Protein AF-A0A968DP42-F1 (afdb_monomer)

Secondary structure (DSSP, 8-state):
--GGGGGGGSTT--S-HHHHHHHHHHHHHHHHHHHHHHHHHHHHHHTTHHHHHHTS---HHHHHHHHHHHHHHHHHHHHHHHHHHHHHTT---TTHHHHHHHHHHHHHHHHHHHHHHHHHHHHHH--HHHHHHHHHTHHHHHHSSSSSS-GGG--THHHHHHHT-HHHHHHHHHHHHHHT---HHHHHHHHHHHHHHHHHHHHHHHHHHHHHHT--

Solvent-accessible surface area (backbone atoms only — not comparable to full-atom values): 11364 Å² total; per-residue (Å²): 140,72,70,72,63,59,46,74,78,50,95,80,60,89,50,56,58,60,44,62,49,47,43,52,55,39,52,51,48,21,54,52,45,14,52,51,50,23,54,50,52,42,50,37,52,76,69,43,51,54,62,56,53,70,74,42,100,62,60,70,65,56,70,58,50,49,61,50,52,53,45,31,50,52,38,35,52,52,39,49,52,56,50,50,54,41,45,76,67,66,58,74,48,68,42,43,73,69,37,55,53,52,47,34,50,52,40,23,42,45,19,48,18,49,25,30,44,27,39,24,40,20,70,61,63,73,35,68,68,51,27,54,56,52,54,56,61,49,53,61,55,56,68,46,24,54,72,92,48,63,68,90,79,48,67,70,71,59,32,57,56,21,71,75,35,56,65,31,36,43,42,50,26,41,35,32,30,33,54,78,22,91,54,62,70,46,41,48,50,19,51,50,38,28,49,52,44,28,52,53,19,48,51,49,28,52,49,35,52,54,57,58,65,71,75,112

Sequence (216 aa):
STLGRASGFLPNIGGSYLGFILPLSIVSSSLSGAGIAAQNLVRDIERGYFDKMLLTPVRRTTLLFGPILAGALILGIQASLVLGVALLMGLEPVTGLPGMLVLIGLAVLLGTGFAGFTVSAALGSGNAAATQGASFVFFPMTFLAPTFVPLELLDGWLKTAATFNPITYVMQAMRSLLNTGWEWSVIIQAVVACLILAAAMYSLALFALRVRTRRN

Mean predicted aligned error: 10.76 Å

Structure (mmCIF, N/CA/C/O backbone):
data_AF-A0A968DP42-F1
#
_entry.id   AF-A0A968DP42-F1
#
loop_
_atom_site.group_PDB
_atom_site.id
_atom_site.type_symbol
_atom_site.label_atom_id
_atom_site.label_alt_id
_atom_site.label_comp_id
_atom_site.label_asym_id
_atom_site.label_entity_id
_atom_site.label_seq_id
_atom_site.pdbx_PDB_ins_code
_atom_site.Cartn_x
_atom_site.Cartn_y
_atom_site.Cartn_z
_atom_site.occupancy
_atom_site.B_iso_or_equiv
_atom_site.auth_seq_id
_atom_site.auth_comp_id
_atom_site.auth_asym_id
_atom_site.auth_atom_id
_atom_site.pdbx_PDB_model_num
ATOM 1 N N . SER A 1 1 ? 30.246 10.113 -2.939 1.00 45.25 1 SER A N 1
ATOM 2 C CA . SER A 1 1 ? 30.063 9.638 -4.331 1.00 45.25 1 SER A CA 1
ATOM 3 C C . SER A 1 1 ? 30.530 8.188 -4.554 1.00 45.25 1 SER A C 1
ATOM 5 O O . SER A 1 1 ? 30.835 7.813 -5.677 1.00 45.25 1 SER A O 1
ATOM 7 N N . THR A 1 2 ? 30.535 7.317 -3.535 1.00 43.16 2 THR A N 1
ATOM 8 C CA . THR A 1 2 ? 31.180 5.986 -3.616 1.00 43.16 2 THR A CA 1
ATOM 9 C C . THR A 1 2 ? 30.232 4.784 -3.553 1.00 43.16 2 THR A C 1
ATOM 11 O O . THR A 1 2 ? 30.675 3.670 -3.807 1.00 43.16 2 THR A O 1
ATOM 14 N N . LEU A 1 3 ? 28.929 4.971 -3.307 1.00 47.31 3 LEU A N 1
ATOM 15 C CA . L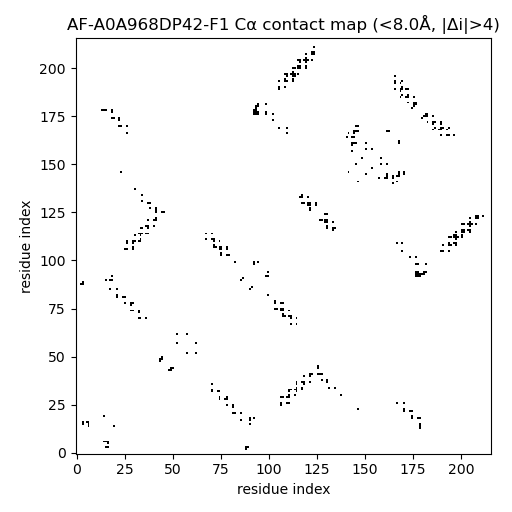EU A 1 3 ? 27.971 3.853 -3.251 1.00 47.31 3 LEU A CA 1
ATOM 16 C C . LEU A 1 3 ? 27.383 3.467 -4.622 1.00 47.31 3 LEU A C 1
ATOM 18 O O . LEU A 1 3 ? 26.962 2.329 -4.802 1.00 47.31 3 LEU A O 1
ATOM 22 N N . GLY A 1 4 ? 27.454 4.349 -5.628 1.00 48.28 4 GLY A N 1
ATOM 23 C CA . GLY A 1 4 ? 27.019 4.054 -7.004 1.00 48.28 4 GLY A CA 1
ATOM 24 C C . GLY A 1 4 ? 27.853 2.984 -7.726 1.00 48.28 4 GLY A C 1
ATOM 25 O O . GLY A 1 4 ? 27.401 2.431 -8.724 1.00 48.28 4 GLY A O 1
ATOM 26 N N . ARG A 1 5 ? 29.045 2.641 -7.207 1.00 48.00 5 ARG A N 1
ATOM 27 C CA . ARG A 1 5 ? 29.930 1.591 -7.757 1.00 48.00 5 ARG A CA 1
ATOM 28 C C . ARG A 1 5 ? 29.672 0.194 -7.179 1.00 48.00 5 ARG A C 1
ATOM 30 O O . ARG A 1 5 ? 30.241 -0.769 -7.681 1.00 48.00 5 ARG A O 1
ATOM 37 N N . ALA A 1 6 ? 28.790 0.058 -6.182 1.00 46.12 6 ALA A N 1
ATOM 38 C CA . ALA A 1 6 ? 28.337 -1.255 -5.707 1.00 46.12 6 ALA A CA 1
ATOM 39 C C . ALA A 1 6 ? 27.441 -1.980 -6.736 1.00 46.12 6 ALA A C 1
ATOM 41 O O . ALA A 1 6 ? 27.233 -3.185 -6.635 1.00 46.12 6 ALA A O 1
ATOM 42 N N . SER A 1 7 ? 26.980 -1.264 -7.769 1.00 49.41 7 SER A N 1
ATOM 43 C CA . SER A 1 7 ? 26.331 -1.815 -8.968 1.00 49.41 7 SER A CA 1
ATOM 44 C C . SER A 1 7 ? 27.189 -2.851 -9.711 1.00 49.41 7 SER A C 1
ATOM 46 O O . SER A 1 7 ? 26.644 -3.700 -10.404 1.00 49.41 7 SER A O 1
ATOM 48 N N . GLY A 1 8 ? 28.516 -2.840 -9.526 1.00 42.50 8 GLY A N 1
ATOM 49 C CA . GLY A 1 8 ? 29.426 -3.832 -10.106 1.00 42.50 8 GLY A CA 1
ATOM 50 C C . GLY A 1 8 ? 29.517 -5.166 -9.354 1.00 42.50 8 GLY A C 1
ATOM 51 O O . GLY A 1 8 ? 30.200 -6.065 -9.831 1.00 42.50 8 GLY A O 1
ATOM 52 N N . PHE A 1 9 ? 28.872 -5.319 -8.189 1.00 48.62 9 PHE A N 1
ATOM 53 C CA . PHE A 1 9 ? 28.991 -6.538 -7.371 1.00 48.62 9 PHE A CA 1
ATOM 54 C C . PHE A 1 9 ? 27.971 -7.636 -7.729 1.00 48.62 9 PHE A C 1
ATOM 56 O O . PHE A 1 9 ? 28.113 -8.766 -7.270 1.00 48.62 9 PHE A O 1
ATOM 63 N N . LEU A 1 10 ? 26.958 -7.334 -8.554 1.00 49.84 10 LEU A N 1
ATOM 64 C CA . LEU A 1 10 ? 25.928 -8.289 -8.984 1.00 49.84 10 LEU A CA 1
ATOM 65 C C . LEU A 1 10 ? 25.740 -8.208 -10.512 1.00 49.84 10 LEU A C 1
ATOM 67 O O . LEU A 1 10 ? 24.905 -7.438 -10.983 1.00 49.84 10 LEU A O 1
ATOM 71 N N . PRO A 1 11 ? 26.502 -8.990 -11.298 1.00 44.19 11 PRO A N 1
ATOM 72 C CA . PRO A 1 11 ? 26.661 -8.812 -12.747 1.00 44.19 11 PRO A CA 1
ATOM 73 C C . PRO A 1 11 ? 25.427 -9.159 -13.609 1.00 44.19 11 PRO A C 1
ATOM 75 O O . PRO A 1 11 ? 25.574 -9.379 -14.805 1.00 44.19 11 PRO A O 1
ATOM 78 N N . ASN A 1 12 ? 24.213 -9.227 -13.046 1.00 46.78 12 ASN A N 1
ATOM 79 C CA . ASN A 1 12 ? 23.025 -9.692 -13.779 1.00 46.78 12 ASN A CA 1
ATOM 80 C C . ASN A 1 12 ? 21.683 -9.043 -13.387 1.00 46.78 12 ASN A C 1
ATOM 82 O O . ASN A 1 12 ? 20.628 -9.523 -13.788 1.00 46.78 12 ASN A O 1
ATOM 86 N N . ILE A 1 13 ? 21.687 -7.952 -12.617 1.00 48.16 13 ILE A N 1
ATOM 87 C CA . ILE A 1 13 ? 20.483 -7.135 -12.393 1.00 48.16 13 ILE A CA 1
ATOM 88 C C . ILE A 1 13 ? 20.632 -5.848 -13.203 1.00 48.16 13 ILE A C 1
ATOM 90 O O . ILE A 1 13 ? 21.416 -4.980 -12.841 1.00 48.16 13 ILE A O 1
ATOM 94 N N . GLY A 1 14 ? 19.927 -5.755 -14.333 1.00 43.81 14 GLY A N 1
ATOM 95 C CA . GLY A 1 14 ? 19.982 -4.639 -15.288 1.00 43.81 14 GLY A CA 1
ATOM 96 C C . GLY A 1 14 ? 19.417 -3.315 -14.756 1.00 43.81 14 GLY A C 1
ATOM 97 O O . GLY A 1 14 ? 18.468 -2.785 -15.321 1.00 43.81 14 GLY A O 1
ATOM 98 N N . GLY A 1 15 ? 19.980 -2.786 -13.667 1.00 56.22 15 GLY A N 1
ATOM 99 C CA . GLY A 1 15 ? 19.597 -1.519 -13.048 1.00 56.22 15 GLY A CA 1
ATOM 100 C C . GLY A 1 15 ? 20.505 -1.125 -11.878 1.00 56.22 15 GLY A C 1
ATOM 101 O O . GLY A 1 15 ? 21.307 -1.918 -11.382 1.00 56.22 15 GLY A O 1
ATOM 102 N N . SER A 1 16 ? 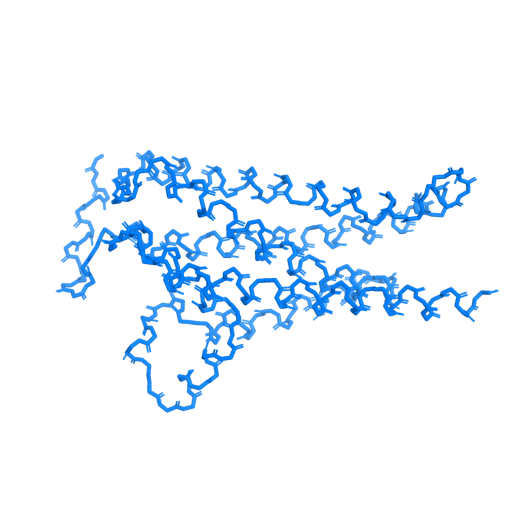20.388 0.123 -11.415 1.00 63.16 16 SER A N 1
ATOM 103 C CA . SER A 1 16 ? 21.080 0.584 -10.204 1.00 63.16 16 SER A CA 1
ATOM 104 C C . SER A 1 16 ? 20.623 -0.249 -8.999 1.00 63.16 16 SER A C 1
ATOM 106 O O . SER A 1 16 ? 19.425 -0.448 -8.812 1.00 63.16 16 SER A O 1
ATOM 108 N N . TYR A 1 17 ? 21.546 -0.699 -8.138 1.00 66.56 17 TYR A N 1
ATOM 109 C CA . TYR A 1 17 ? 21.227 -1.419 -6.888 1.00 66.56 17 TYR A CA 1
ATOM 110 C C . TYR A 1 17 ? 20.180 -0.675 -6.036 1.00 66.56 17 TYR A C 1
ATOM 112 O O . TYR A 1 17 ? 19.341 -1.288 -5.374 1.00 66.56 17 TYR A O 1
ATOM 120 N N . LEU A 1 18 ? 20.168 0.660 -6.128 1.00 67.50 18 LEU A N 1
ATOM 121 C CA . LEU A 1 18 ? 19.143 1.508 -5.525 1.00 67.50 18 LEU A CA 1
ATOM 122 C C . LEU A 1 18 ? 17.740 1.197 -6.077 1.00 67.50 18 LEU A C 1
ATOM 124 O O . LEU A 1 18 ? 16.809 1.013 -5.301 1.00 67.50 18 LEU A O 1
ATOM 128 N N . GLY A 1 19 ? 17.585 1.035 -7.392 1.00 67.62 19 GLY A N 1
ATOM 129 C CA . GLY A 1 19 ? 16.320 0.653 -8.032 1.00 67.62 19 GLY A CA 1
ATOM 130 C C . GLY A 1 19 ? 15.801 -0.729 -7.616 1.00 67.62 19 GLY A C 1
ATOM 131 O O . GLY A 1 19 ? 14.602 -0.994 -7.704 1.00 67.62 19 GLY A O 1
ATOM 132 N N . PHE A 1 20 ? 16.680 -1.600 -7.115 1.00 71.31 20 PHE A N 1
ATOM 133 C CA . PHE A 1 20 ? 16.304 -2.911 -6.591 1.00 71.31 20 PHE A CA 1
ATOM 134 C C . PHE A 1 20 ? 15.881 -2.871 -5.114 1.00 71.31 20 PHE A C 1
ATOM 136 O O . PHE A 1 20 ? 14.908 -3.532 -4.743 1.00 71.31 20 PHE A O 1
ATOM 143 N N . ILE A 1 21 ? 16.587 -2.097 -4.280 1.00 74.44 21 ILE A N 1
ATOM 144 C CA . ILE A 1 21 ? 16.363 -2.056 -2.825 1.00 74.44 21 ILE A CA 1
ATOM 145 C C . ILE A 1 21 ? 15.285 -1.051 -2.399 1.00 74.44 21 ILE A C 1
ATOM 147 O O . ILE A 1 21 ? 14.628 -1.247 -1.379 1.00 74.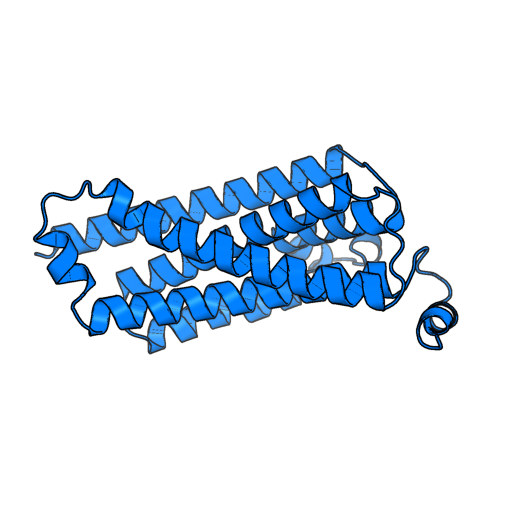44 21 ILE A O 1
ATOM 151 N N . LEU A 1 22 ? 15.049 0.005 -3.182 1.00 80.94 22 LEU A N 1
ATOM 152 C CA . LEU A 1 22 ? 14.072 1.039 -2.837 1.00 80.94 22 LEU A CA 1
ATOM 153 C C . LEU A 1 22 ? 12.634 0.538 -2.716 1.00 80.94 22 LEU A C 1
ATOM 155 O O . LEU A 1 22 ? 11.995 0.877 -1.718 1.00 80.94 22 LEU A O 1
ATOM 159 N N . PRO A 1 23 ? 12.113 -0.284 -3.649 1.00 82.06 23 PRO A N 1
ATOM 160 C CA . PRO A 1 23 ? 10.782 -0.859 -3.496 1.00 82.06 23 PRO A CA 1
ATOM 161 C C . PRO A 1 23 ? 10.639 -1.617 -2.174 1.00 82.06 23 PRO A C 1
ATOM 163 O O . PRO A 1 23 ? 9.635 -1.476 -1.482 1.00 82.06 23 PRO A O 1
ATOM 166 N N . LEU A 1 24 ? 11.679 -2.356 -1.774 1.00 82.56 24 LEU A N 1
ATOM 167 C CA . LEU A 1 24 ? 11.709 -3.082 -0.507 1.00 82.56 24 LEU A CA 1
ATOM 168 C C . LEU A 1 24 ? 11.654 -2.132 0.699 1.00 82.56 24 LEU A C 1
ATOM 170 O O . LEU A 1 24 ? 10.861 -2.354 1.617 1.00 82.56 24 LEU A O 1
ATOM 174 N N . SER A 1 25 ? 12.443 -1.055 0.703 1.00 83.00 25 SER A N 1
ATOM 175 C CA . SER A 1 25 ? 12.400 -0.056 1.778 1.00 83.00 25 SER A CA 1
ATOM 176 C C . SER A 1 25 ? 11.018 0.590 1.912 1.00 83.00 25 SER A C 1
ATOM 178 O O . SER A 1 25 ? 10.550 0.810 3.027 1.00 83.00 25 SER A O 1
ATOM 180 N N . ILE A 1 26 ? 10.342 0.844 0.790 1.00 84.12 26 ILE A N 1
ATOM 181 C CA . ILE A 1 26 ? 9.012 1.466 0.753 1.00 84.12 26 ILE A CA 1
ATOM 182 C C . ILE A 1 26 ? 7.910 0.498 1.191 1.00 84.12 26 ILE A C 1
ATOM 184 O O . ILE A 1 26 ? 6.995 0.880 1.919 1.00 84.12 26 ILE A O 1
ATOM 188 N N . VAL A 1 27 ? 7.994 -0.773 0.803 1.00 83.50 27 VAL A N 1
ATOM 189 C CA . VAL A 1 27 ? 7.087 -1.812 1.311 1.00 83.50 27 VAL A CA 1
ATOM 190 C C . VAL A 1 27 ? 7.272 -1.982 2.823 1.00 83.50 27 VAL A C 1
ATOM 192 O O . VAL A 1 27 ? 6.290 -2.012 3.564 1.00 83.50 27 VAL A O 1
ATOM 195 N N . SER A 1 28 ? 8.518 -2.014 3.303 1.00 81.12 28 SER A N 1
ATOM 196 C CA . SER A 1 28 ? 8.831 -2.157 4.734 1.00 81.12 28 SER A CA 1
ATOM 197 C C . SER A 1 28 ? 8.346 -0.964 5.556 1.00 81.12 28 SER A C 1
ATOM 199 O O . SER A 1 28 ? 7.812 -1.135 6.657 1.00 81.12 28 SER A O 1
ATOM 201 N N . SER A 1 29 ? 8.499 0.251 5.020 1.00 81.81 29 SER A N 1
ATOM 202 C CA . SER A 1 29 ? 7.989 1.463 5.656 1.00 81.81 29 SER A CA 1
ATOM 203 C C . SER A 1 29 ? 6.462 1.469 5.682 1.00 81.81 29 SER A C 1
ATOM 205 O O . SER A 1 29 ? 5.884 1.764 6.724 1.00 81.81 29 SER A O 1
ATOM 207 N N . SER A 1 30 ? 5.813 1.031 4.599 1.00 81.06 30 SER A N 1
ATOM 208 C CA . SER A 1 30 ? 4.354 0.906 4.523 1.00 81.06 30 SER A CA 1
ATOM 209 C C . SER A 1 30 ? 3.809 -0.090 5.546 1.00 81.06 30 SER A C 1
ATOM 211 O O . SER A 1 30 ? 2.812 0.186 6.215 1.00 81.06 30 SER A O 1
ATOM 213 N N . LEU A 1 31 ? 4.493 -1.223 5.723 1.00 77.50 31 LEU A N 1
ATOM 214 C CA . LEU A 1 31 ? 4.114 -2.239 6.698 1.00 77.50 31 LEU A CA 1
ATOM 215 C C . LEU A 1 31 ? 4.289 -1.749 8.142 1.00 77.50 31 LEU A C 1
ATOM 217 O O . LEU A 1 31 ? 3.406 -1.922 8.982 1.00 77.50 31 LEU A O 1
ATOM 221 N N . SER A 1 32 ? 5.407 -1.076 8.416 1.00 74.06 32 SER A N 1
ATOM 222 C CA . SER A 1 32 ? 5.680 -0.480 9.728 1.00 74.06 32 SER A CA 1
ATOM 223 C C . SER A 1 32 ? 4.684 0.639 10.053 1.00 74.06 32 SER A C 1
ATOM 225 O O . SER A 1 32 ? 4.152 0.700 11.161 1.00 74.06 32 SER A O 1
ATOM 227 N N . GLY A 1 33 ? 4.372 1.490 9.071 1.00 73.62 33 GLY A N 1
ATOM 228 C CA . GLY A 1 33 ? 3.387 2.562 9.190 1.00 73.62 33 GLY A CA 1
ATOM 229 C C . GLY A 1 33 ? 1.978 2.037 9.470 1.00 73.62 33 GLY A C 1
ATOM 230 O O . GLY A 1 33 ? 1.294 2.570 10.342 1.00 73.62 33 GLY A O 1
ATOM 231 N N . ALA A 1 34 ? 1.570 0.942 8.820 1.00 69.00 34 ALA A N 1
ATOM 232 C CA . ALA A 1 34 ? 0.301 0.268 9.101 1.00 69.00 34 ALA A CA 1
ATOM 233 C C . ALA A 1 34 ? 0.218 -0.271 10.543 1.00 69.00 34 ALA A C 1
ATOM 235 O O . ALA A 1 34 ? -0.838 -0.185 11.176 1.00 69.00 34 ALA A O 1
ATOM 236 N N . GLY A 1 35 ? 1.327 -0.783 11.088 1.00 68.12 35 GLY A N 1
ATOM 237 C CA . GLY A 1 35 ? 1.417 -1.208 12.487 1.00 68.12 35 GLY A CA 1
ATOM 238 C C . GLY A 1 35 ? 1.269 -0.045 13.474 1.00 68.12 35 GLY A C 1
ATOM 239 O O . GLY A 1 35 ? 0.492 -0.135 14.426 1.00 68.12 35 GLY A O 1
ATOM 240 N N . ILE A 1 36 ? 1.953 1.075 13.221 1.00 69.00 36 ILE A N 1
ATOM 241 C CA . ILE A 1 36 ? 1.859 2.292 14.047 1.00 69.00 36 ILE A CA 1
ATOM 242 C C . ILE A 1 36 ? 0.442 2.877 13.994 1.00 69.00 36 ILE A C 1
ATOM 244 O O . ILE A 1 36 ? -0.114 3.233 15.032 1.00 69.00 36 ILE A O 1
ATOM 248 N N . ALA A 1 37 ? -0.171 2.942 12.809 1.00 66.94 37 ALA A N 1
ATOM 249 C CA . ALA A 1 37 ? -1.544 3.416 12.645 1.00 66.94 37 ALA A CA 1
ATOM 250 C C . ALA A 1 37 ? -2.537 2.583 13.473 1.00 66.94 37 ALA A C 1
ATOM 252 O O . ALA A 1 37 ? -3.418 3.137 14.130 1.00 66.94 37 ALA A O 1
ATOM 253 N N . ALA A 1 38 ? -2.349 1.263 13.515 1.00 64.06 38 ALA A N 1
ATOM 254 C CA . ALA A 1 38 ? -3.160 0.372 14.333 1.00 64.06 38 ALA A CA 1
ATOM 255 C C . ALA A 1 38 ? -2.984 0.629 15.834 1.00 64.06 38 ALA A C 1
ATOM 257 O O . ALA A 1 38 ? -3.965 0.722 16.566 1.00 64.06 38 ALA A O 1
ATOM 258 N N . GLN A 1 39 ? -1.741 0.788 16.294 1.00 67.12 39 GLN A N 1
ATOM 259 C CA . GLN A 1 39 ? -1.441 1.108 17.692 1.00 67.12 39 GLN A CA 1
ATOM 260 C C . GLN A 1 39 ? -2.003 2.472 18.105 1.00 67.12 39 GLN A C 1
ATOM 262 O O . GLN A 1 39 ? -2.479 2.630 19.228 1.00 67.12 39 GLN A O 1
ATOM 267 N N . ASN A 1 40 ? -1.962 3.463 17.212 1.00 68.81 40 ASN A N 1
ATOM 268 C CA . ASN A 1 40 ? -2.588 4.766 17.434 1.00 68.81 40 ASN A CA 1
ATOM 269 C C . ASN A 1 40 ? -4.099 4.614 17.607 1.00 68.81 40 ASN A C 1
ATOM 271 O O . ASN A 1 40 ? -4.646 5.104 18.589 1.00 68.81 40 ASN A O 1
ATOM 275 N N . LEU A 1 41 ? -4.748 3.849 16.727 1.00 64.62 41 LEU A N 1
ATOM 276 C CA . LEU A 1 41 ? -6.184 3.618 16.820 1.00 64.62 41 LEU A CA 1
ATOM 277 C C . LEU A 1 41 ? -6.579 2.870 18.101 1.00 64.62 41 LEU A C 1
ATOM 279 O O . LEU A 1 41 ? -7.559 3.238 18.743 1.00 64.62 41 LEU A O 1
ATOM 283 N N . VAL A 1 42 ? -5.822 1.844 18.502 1.00 63.12 42 VAL A N 1
ATOM 284 C CA . VAL A 1 42 ? -6.056 1.145 19.777 1.00 63.12 42 VAL A CA 1
ATOM 285 C C . VAL A 1 42 ? -5.962 2.120 20.948 1.00 63.12 42 VAL A C 1
ATOM 287 O O . VAL A 1 42 ? -6.849 2.127 21.795 1.00 63.12 42 VAL A O 1
ATOM 290 N N . ARG A 1 43 ? -4.947 2.992 20.966 1.00 65.19 43 ARG A N 1
ATOM 291 C CA . ARG A 1 43 ? -4.802 4.020 22.007 1.00 65.19 43 ARG A CA 1
ATOM 292 C C . ARG A 1 43 ? -5.970 5.006 22.024 1.00 65.19 43 ARG A C 1
ATOM 294 O O . ARG A 1 43 ? -6.393 5.412 23.104 1.00 65.19 43 ARG A O 1
ATOM 301 N N . ASP A 1 44 ? -6.509 5.377 20.867 1.00 67.50 44 ASP A N 1
ATOM 302 C CA . ASP A 1 44 ? -7.670 6.272 20.778 1.00 67.50 44 ASP A CA 1
ATOM 303 C C . ASP A 1 44 ? -8.958 5.610 21.302 1.00 67.50 44 ASP A C 1
ATOM 305 O O . ASP A 1 44 ? -9.798 6.279 21.916 1.00 67.50 44 ASP A O 1
ATOM 309 N N . ILE A 1 45 ? -9.089 4.290 21.114 1.00 64.31 45 ILE A N 1
ATOM 310 C CA . ILE A 1 45 ? -10.162 3.470 21.696 1.00 64.31 45 ILE A CA 1
ATOM 311 C C . ILE A 1 45 ? -9.981 3.359 23.217 1.00 64.31 45 ILE A C 1
ATOM 313 O O . ILE A 1 45 ? -10.920 3.637 23.957 1.00 64.31 45 ILE A O 1
ATOM 317 N N . GLU A 1 46 ? -8.781 3.018 23.699 1.00 63.88 46 GLU A N 1
ATOM 318 C CA . GLU A 1 46 ? -8.473 2.882 25.134 1.00 63.88 46 GLU A CA 1
ATOM 319 C C . GLU A 1 46 ? -8.661 4.195 25.907 1.00 63.88 46 GLU A C 1
ATOM 321 O O . GLU A 1 46 ? -9.109 4.19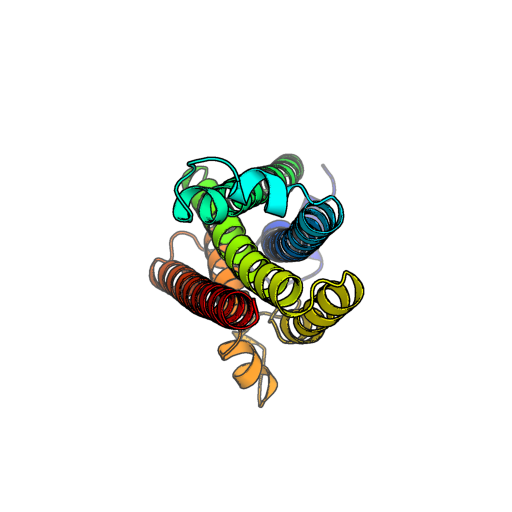4 27.051 1.00 63.88 46 GLU A O 1
ATOM 326 N N . ARG A 1 47 ? -8.363 5.338 25.279 1.00 59.91 47 ARG A N 1
ATOM 327 C CA . ARG A 1 47 ? -8.550 6.672 25.876 1.00 59.91 47 ARG A CA 1
ATOM 328 C C . ARG A 1 47 ? -10.005 7.155 25.865 1.00 59.91 47 ARG A C 1
ATOM 330 O O . ARG A 1 47 ? -10.270 8.273 26.312 1.00 59.91 47 ARG A O 1
ATOM 337 N N . GLY A 1 48 ? -10.941 6.366 25.327 1.00 58.72 48 GLY A N 1
ATOM 338 C CA . GLY A 1 48 ? -12.355 6.733 25.205 1.00 58.72 48 GLY A CA 1
ATOM 339 C C . GLY A 1 48 ? -12.601 7.926 24.272 1.00 58.72 48 GLY A C 1
ATOM 340 O O . GLY A 1 48 ? -13.674 8.527 24.299 1.00 58.72 48 GLY A O 1
ATOM 341 N N . TYR A 1 49 ? -11.613 8.305 23.452 1.00 63.00 49 TYR A N 1
ATOM 342 C CA . TYR A 1 49 ? -11.743 9.409 22.496 1.00 63.00 49 TYR A CA 1
ATOM 343 C C . TYR A 1 49 ? -12.746 9.038 21.397 1.00 63.00 49 TYR A C 1
ATOM 345 O O . TYR A 1 49 ? -13.568 9.861 20.994 1.00 63.00 49 TYR A O 1
ATOM 353 N N . PHE A 1 50 ? -12.743 7.761 21.001 1.00 59.69 50 PHE A N 1
ATOM 354 C CA . PHE A 1 50 ? -13.718 7.185 20.077 1.00 59.69 50 PHE A CA 1
ATOM 355 C C . PHE A 1 50 ? -15.157 7.286 20.608 1.00 59.69 50 PHE A C 1
ATOM 357 O O . PHE A 1 50 ? -16.050 7.723 19.882 1.00 59.69 50 PHE A O 1
ATOM 364 N N . ASP A 1 51 ? -15.370 6.975 21.889 1.00 59.50 51 ASP A N 1
ATOM 365 C CA . ASP A 1 51 ? -16.689 7.064 22.529 1.00 59.50 51 ASP A CA 1
ATOM 366 C C . ASP A 1 51 ? -17.168 8.517 22.651 1.00 59.50 51 ASP A C 1
ATOM 368 O O . ASP A 1 51 ? -18.344 8.803 22.444 1.00 59.50 51 ASP A O 1
ATOM 372 N N . LYS A 1 52 ? -16.257 9.474 22.878 1.00 61.69 52 LYS A N 1
ATOM 373 C CA . LYS A 1 52 ? -16.584 10.912 22.891 1.00 61.69 52 LYS A CA 1
ATOM 374 C C . LYS A 1 52 ? -16.944 11.459 21.505 1.00 61.69 52 LYS A C 1
ATOM 376 O O . LYS A 1 52 ? -17.845 12.290 21.396 1.00 61.69 52 LYS A O 1
ATOM 381 N N . MET A 1 53 ? -16.287 10.986 20.444 1.00 59.50 53 MET A N 1
ATOM 382 C CA . MET A 1 53 ? -16.620 11.366 19.063 1.00 59.50 53 MET A CA 1
ATOM 383 C C . MET A 1 53 ? -17.949 10.758 18.586 1.00 59.50 53 MET A C 1
ATOM 385 O O . MET A 1 53 ? -18.622 11.352 17.748 1.00 59.50 53 MET A O 1
ATOM 389 N N . LEU A 1 54 ? -18.368 9.615 19.142 1.00 58.41 54 LEU A N 1
ATOM 390 C CA . LEU A 1 54 ? -19.689 9.022 18.888 1.00 58.41 54 LEU A CA 1
ATOM 391 C C . LEU A 1 54 ? -20.844 9.816 19.525 1.00 58.41 54 LEU A C 1
ATOM 393 O O . LEU A 1 54 ? -21.984 9.678 19.085 1.00 58.41 54 LEU A O 1
ATOM 397 N N . LEU A 1 55 ? -20.556 10.654 20.527 1.00 60.69 55 LEU A N 1
ATOM 398 C CA . LEU A 1 55 ? -21.534 11.519 21.202 1.00 60.69 55 LEU A CA 1
ATOM 399 C C . LEU A 1 55 ? -21.748 12.870 20.496 1.00 60.69 55 LEU A C 1
ATOM 401 O O . LEU A 1 55 ? -22.678 13.599 20.833 1.00 60.69 55 LEU A O 1
ATOM 405 N N . THR A 1 56 ? -20.910 13.224 19.519 1.00 60.22 56 THR A N 1
ATOM 406 C CA . THR A 1 56 ? -21.068 14.442 18.706 1.00 60.22 56 THR A CA 1
ATOM 407 C C . THR A 1 56 ? -21.865 14.122 17.427 1.00 60.22 56 THR A C 1
ATOM 409 O O . THR A 1 56 ? -21.783 12.997 16.933 1.00 60.22 56 THR A O 1
ATOM 412 N N . PRO A 1 57 ? -22.627 15.068 16.832 1.00 59.62 57 PRO A N 1
ATOM 413 C CA . PRO A 1 57 ? -23.446 14.829 15.637 1.00 59.62 57 PRO A CA 1
ATOM 414 C C . PRO A 1 57 ? -22.589 14.768 14.355 1.00 59.62 57 PRO A C 1
ATOM 416 O O . PRO A 1 57 ? -22.863 15.429 13.355 1.00 59.62 57 PRO A O 1
ATOM 419 N N . VAL A 1 58 ? -21.506 13.991 14.382 1.00 58.84 58 VAL A N 1
ATOM 420 C CA . VAL A 1 58 ? -20.585 13.790 13.264 1.00 58.84 58 VAL A CA 1
ATOM 421 C C . VAL A 1 58 ? -21.051 12.578 12.463 1.00 58.84 58 VAL A C 1
ATOM 423 O O . VAL A 1 58 ? -21.387 11.524 13.005 1.00 58.84 58 VAL A O 1
ATOM 426 N N . ARG A 1 59 ? -21.075 12.708 11.133 1.00 60.78 59 ARG A N 1
ATOM 427 C CA . ARG A 1 59 ? -21.431 11.599 10.240 1.00 60.78 59 ARG A CA 1
ATOM 428 C C . ARG A 1 59 ? -20.444 10.444 10.447 1.00 60.78 59 ARG A C 1
ATOM 430 O O . ARG A 1 59 ? -19.236 10.634 10.337 1.00 60.78 59 ARG A O 1
ATOM 437 N N . ARG A 1 60 ? -20.957 9.231 10.688 1.00 61.28 60 ARG A N 1
ATOM 438 C CA . ARG A 1 60 ? -20.163 8.007 10.950 1.00 61.28 60 ARG A CA 1
ATOM 439 C C . ARG A 1 60 ? -19.117 7.713 9.865 1.00 61.28 60 ARG A C 1
ATOM 441 O O . ARG A 1 60 ? -18.077 7.133 10.151 1.00 61.28 60 ARG A O 1
ATOM 448 N N . THR A 1 61 ? -19.370 8.153 8.632 1.00 59.84 61 THR A N 1
ATOM 449 C CA . THR A 1 61 ? -18.421 8.083 7.513 1.00 59.84 61 THR A CA 1
ATOM 450 C C . THR A 1 61 ? -17.174 8.934 7.756 1.00 59.84 61 THR A C 1
ATOM 452 O O . THR A 1 61 ? -16.072 8.476 7.488 1.00 59.84 61 THR A O 1
ATOM 455 N N . THR A 1 62 ? -17.310 10.136 8.318 1.00 63.69 62 THR A N 1
ATOM 456 C CA . THR A 1 62 ? -16.183 11.033 8.621 1.00 63.69 62 THR A CA 1
ATOM 457 C C . THR A 1 62 ? -15.290 10.465 9.725 1.00 63.69 62 THR A C 1
ATOM 459 O O . THR A 1 62 ? -14.070 10.573 9.631 1.00 63.69 62 THR A O 1
ATOM 462 N N . LEU A 1 63 ? -15.879 9.790 10.720 1.00 61.12 63 LEU A N 1
ATOM 463 C CA . LEU A 1 63 ? -15.124 9.070 11.755 1.00 61.12 63 LEU A CA 1
ATOM 464 C C . LEU A 1 63 ? -14.284 7.917 11.184 1.00 61.12 63 LEU A C 1
ATOM 466 O O . LEU A 1 63 ? -13.225 7.617 11.723 1.00 61.12 63 LEU A O 1
ATOM 470 N N . LEU A 1 64 ? -14.744 7.279 10.104 1.00 62.00 64 LEU A N 1
ATOM 471 C CA . LEU A 1 64 ? -14.031 6.172 9.468 1.00 62.00 64 LEU A CA 1
ATOM 472 C C . LEU A 1 64 ? -12.951 6.670 8.495 1.00 62.00 64 LEU A C 1
ATOM 474 O O . LEU A 1 64 ? -11.824 6.192 8.527 1.00 62.00 64 LEU A O 1
ATOM 478 N N . PHE A 1 65 ? -13.278 7.646 7.642 1.00 66.06 65 PHE A N 1
ATOM 479 C CA . PHE A 1 65 ? -12.356 8.147 6.619 1.00 66.06 65 PHE A CA 1
ATOM 480 C C . PHE A 1 65 ? -11.260 9.063 7.177 1.00 66.06 65 PHE A C 1
ATOM 482 O O . PHE A 1 65 ? -10.172 9.099 6.608 1.00 66.06 65 PHE A O 1
ATOM 489 N N . GLY A 1 66 ? -11.505 9.776 8.283 1.00 65.62 66 GLY A N 1
ATOM 490 C CA . GLY A 1 66 ? -10.542 10.713 8.876 1.00 65.62 66 GLY A CA 1
ATOM 491 C C . GLY A 1 66 ? -9.206 10.062 9.264 1.00 65.62 66 GLY A C 1
ATOM 492 O O . GLY A 1 66 ? -8.168 10.471 8.740 1.00 65.62 66 GLY A O 1
ATOM 493 N N . PRO A 1 67 ? -9.204 9.015 10.111 1.00 66.19 67 PRO A N 1
ATOM 494 C CA . PRO A 1 67 ? -7.985 8.294 10.478 1.00 66.19 67 PRO A CA 1
ATOM 495 C C . PRO A 1 67 ? -7.285 7.647 9.281 1.00 66.19 67 PRO A C 1
ATOM 497 O O . PRO A 1 67 ? -6.060 7.557 9.256 1.00 66.19 67 PRO A O 1
ATOM 500 N N . ILE A 1 68 ? -8.04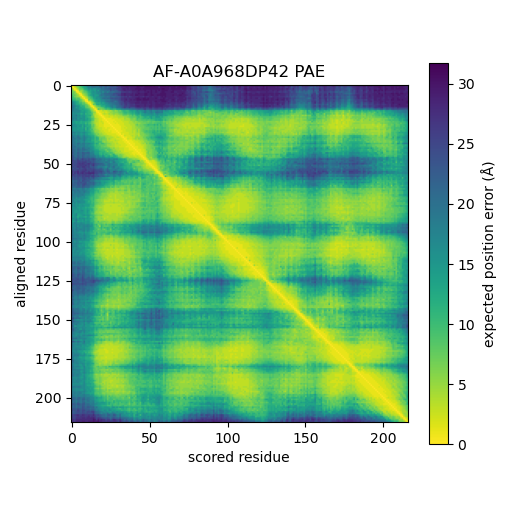3 7.223 8.266 1.00 68.44 68 ILE A N 1
ATOM 501 C CA . ILE A 1 68 ? -7.481 6.564 7.084 1.00 68.44 68 ILE A CA 1
ATOM 502 C C . ILE A 1 68 ? -6.793 7.575 6.165 1.00 68.44 68 ILE A C 1
ATOM 504 O O . ILE A 1 68 ? -5.694 7.308 5.690 1.00 68.44 68 ILE A O 1
ATOM 508 N N . LEU A 1 69 ? -7.377 8.762 5.978 1.00 72.62 69 LEU A N 1
ATOM 509 C CA . LEU A 1 69 ? -6.729 9.885 5.293 1.00 72.62 69 LEU A CA 1
ATOM 510 C C . LEU A 1 69 ? -5.480 10.360 6.042 1.00 72.62 69 LEU A C 1
ATOM 512 O O . LEU A 1 69 ? -4.447 10.590 5.418 1.00 72.62 69 LEU A O 1
ATOM 516 N N . ALA A 1 70 ? -5.546 10.461 7.372 1.00 71.50 70 ALA A N 1
ATOM 517 C CA . ALA A 1 70 ? -4.385 10.804 8.189 1.00 71.50 70 ALA A CA 1
ATOM 518 C C . ALA A 1 70 ? -3.269 9.752 8.054 1.00 71.50 70 ALA A C 1
ATOM 520 O O . ALA A 1 70 ? -2.110 10.103 7.839 1.00 71.50 70 ALA A O 1
ATOM 521 N N . GLY A 1 71 ? -3.620 8.463 8.095 1.00 73.12 71 GLY A N 1
ATOM 522 C CA . GLY A 1 71 ? -2.688 7.361 7.857 1.00 73.12 71 GLY A CA 1
ATOM 523 C C . GLY A 1 71 ? -2.083 7.398 6.453 1.00 73.12 71 GLY A C 1
ATOM 524 O O . GLY A 1 71 ? -0.870 7.269 6.307 1.00 73.12 71 GLY A O 1
ATOM 525 N N . ALA A 1 72 ? -2.900 7.651 5.429 1.00 76.50 72 ALA A N 1
ATOM 526 C CA . ALA A 1 72 ? -2.454 7.800 4.047 1.00 76.50 72 ALA A CA 1
ATOM 527 C C . ALA A 1 72 ? -1.448 8.951 3.882 1.00 76.50 72 ALA A C 1
ATOM 529 O O . ALA A 1 72 ? -0.435 8.787 3.205 1.00 76.50 72 ALA A O 1
ATOM 530 N N . LEU A 1 73 ? -1.689 10.092 4.535 1.00 79.50 73 LEU A N 1
ATOM 531 C CA . LEU A 1 73 ? -0.773 11.235 4.531 1.00 79.50 73 LEU A CA 1
ATOM 532 C C . LEU A 1 73 ? 0.558 10.904 5.211 1.00 79.50 73 LEU A C 1
ATOM 534 O O . LEU A 1 73 ? 1.611 11.187 4.645 1.00 79.50 73 LEU A O 1
ATOM 538 N N . ILE A 1 74 ? 0.527 10.270 6.387 1.00 79.50 74 ILE A N 1
ATOM 539 C CA . ILE A 1 74 ? 1.744 9.854 7.103 1.00 79.50 74 ILE A CA 1
ATOM 540 C C . ILE A 1 74 ? 2.565 8.884 6.244 1.00 79.50 74 ILE A C 1
ATOM 542 O O . ILE A 1 74 ? 3.775 9.060 6.103 1.00 79.50 74 ILE A O 1
ATOM 546 N N . LEU A 1 75 ? 1.907 7.903 5.620 1.00 81.44 75 LEU A N 1
ATOM 547 C CA . LEU A 1 75 ? 2.538 6.956 4.700 1.00 81.44 75 LEU A CA 1
ATOM 548 C C . LEU A 1 75 ? 3.141 7.660 3.479 1.00 81.44 75 LEU A C 1
ATOM 550 O O . LEU A 1 75 ? 4.262 7.348 3.085 1.00 81.44 75 LEU A O 1
ATOM 554 N N . GLY A 1 76 ? 2.431 8.636 2.909 1.00 82.50 76 GLY A N 1
ATOM 555 C CA . GLY A 1 76 ? 2.919 9.440 1.789 1.00 82.50 76 GLY A CA 1
ATOM 556 C C . GLY A 1 76 ? 4.171 10.236 2.153 1.00 82.50 76 GLY A C 1
ATOM 557 O O . GLY A 1 76 ? 5.153 10.218 1.412 1.00 82.50 76 GLY A O 1
ATOM 558 N N . ILE A 1 77 ? 4.179 10.863 3.333 1.00 85.44 77 ILE A N 1
ATOM 559 C CA . ILE A 1 77 ? 5.346 11.579 3.861 1.00 85.44 77 ILE A CA 1
ATOM 560 C C . ILE A 1 77 ? 6.512 10.605 4.064 1.00 85.44 77 ILE A C 1
ATOM 562 O O . ILE A 1 77 ? 7.620 10.874 3.605 1.00 85.44 77 ILE A O 1
ATOM 566 N N . GLN A 1 78 ? 6.279 9.444 4.674 1.00 82.44 78 GLN A N 1
ATOM 567 C CA . GLN A 1 78 ? 7.326 8.448 4.894 1.00 82.44 78 GLN A CA 1
ATOM 568 C C . GLN A 1 78 ? 7.913 7.918 3.576 1.00 82.44 78 GLN A C 1
ATOM 570 O O . GLN A 1 78 ? 9.133 7.834 3.437 1.00 82.44 78 GLN A O 1
ATOM 575 N N . ALA A 1 79 ? 7.066 7.615 2.590 1.00 84.12 79 ALA A N 1
ATOM 576 C CA . ALA A 1 79 ? 7.498 7.199 1.258 1.00 84.12 79 ALA A CA 1
ATOM 577 C C . ALA A 1 79 ? 8.300 8.303 0.551 1.00 84.12 79 ALA A C 1
ATOM 579 O O . ALA A 1 79 ? 9.351 8.020 -0.022 1.00 84.12 79 ALA A O 1
ATOM 580 N N . SER A 1 80 ? 7.861 9.564 0.648 1.00 85.44 80 SER A N 1
ATOM 581 C CA . SER A 1 80 ? 8.583 10.708 0.080 1.00 85.44 80 SER A CA 1
ATOM 582 C C . SER A 1 80 ? 9.952 10.931 0.725 1.00 85.44 80 SER A C 1
ATOM 584 O O . SER A 1 80 ? 10.905 11.239 0.017 1.00 85.44 80 SER A O 1
ATOM 586 N N . LEU A 1 81 ? 10.088 10.707 2.037 1.00 86.44 81 LEU A N 1
ATOM 587 C CA . LEU A 1 81 ? 11.367 10.803 2.743 1.00 86.44 81 LEU A CA 1
ATOM 588 C C . LEU A 1 81 ? 12.343 9.724 2.272 1.00 86.44 81 LEU A C 1
ATOM 590 O O . LEU A 1 81 ? 13.484 10.035 1.937 1.00 86.44 81 LEU A O 1
ATOM 594 N N . VAL A 1 82 ? 11.887 8.469 2.192 1.00 84.44 82 VAL A N 1
ATOM 595 C CA . VAL A 1 82 ? 12.699 7.353 1.675 1.00 84.44 82 VAL A CA 1
ATOM 596 C C . VAL A 1 82 ? 13.143 7.633 0.240 1.00 84.44 82 VAL A C 1
ATOM 598 O O . VAL A 1 82 ? 14.313 7.455 -0.095 1.00 84.44 82 VAL A O 1
ATOM 601 N N . LEU A 1 83 ? 12.232 8.131 -0.595 1.00 83.56 83 LEU A N 1
ATOM 602 C CA . LEU A 1 83 ? 12.526 8.488 -1.977 1.00 83.56 83 LEU A CA 1
ATOM 603 C C . LEU A 1 83 ? 13.485 9.688 -2.080 1.00 83.56 83 LEU A C 1
ATOM 605 O O . LEU A 1 83 ? 14.374 9.689 -2.924 1.00 83.56 83 LEU A O 1
ATOM 609 N N . GLY A 1 84 ? 13.359 10.682 -1.201 1.00 82.38 84 GLY A N 1
ATOM 610 C CA . GLY A 1 84 ? 14.277 11.818 -1.124 1.00 82.38 84 GLY A CA 1
ATOM 611 C C . GLY A 1 84 ? 15.701 11.386 -0.774 1.00 82.38 84 GLY A C 1
ATOM 612 O O . GLY A 1 84 ? 16.649 11.796 -1.440 1.00 82.38 84 GLY A O 1
ATOM 613 N N . VAL A 1 85 ? 15.857 10.487 0.205 1.00 81.12 85 VAL A N 1
ATOM 614 C CA . VAL A 1 85 ? 17.158 9.873 0.524 1.00 81.12 85 VAL A CA 1
ATOM 615 C C . VAL A 1 85 ? 17.709 9.123 -0.689 1.00 81.12 85 VAL A C 1
ATOM 617 O O . VAL A 1 85 ? 18.885 9.255 -1.013 1.00 81.12 85 VAL A O 1
ATOM 620 N N . ALA A 1 86 ? 16.859 8.395 -1.409 1.00 75.75 86 ALA A N 1
ATOM 621 C CA . ALA A 1 86 ? 17.247 7.670 -2.612 1.00 75.75 86 ALA A CA 1
ATOM 622 C C . ALA A 1 86 ? 17.811 8.568 -3.718 1.00 75.75 86 ALA A C 1
ATOM 624 O O . ALA A 1 86 ? 18.835 8.246 -4.321 1.00 75.75 86 ALA A O 1
ATOM 625 N N . LEU A 1 87 ? 17.157 9.706 -3.964 1.00 75.56 87 LEU A N 1
ATOM 626 C CA . LEU A 1 87 ? 17.626 10.705 -4.919 1.00 75.56 87 LEU A CA 1
ATOM 627 C C . LEU A 1 87 ? 18.971 11.297 -4.493 1.00 75.56 87 LEU A C 1
ATOM 629 O O . LEU A 1 87 ? 19.874 11.409 -5.317 1.00 75.56 87 LEU A O 1
ATOM 633 N N . LEU A 1 88 ? 19.141 11.611 -3.203 1.00 76.81 88 LEU A N 1
ATOM 634 C CA . LEU A 1 88 ? 20.420 12.093 -2.664 1.00 76.81 88 LEU A CA 1
ATOM 635 C C . LEU A 1 88 ? 21.547 11.061 -2.821 1.00 76.81 88 LEU A C 1
ATOM 637 O O . LEU A 1 88 ? 22.714 11.427 -2.946 1.00 76.81 88 LEU A O 1
ATOM 641 N N . MET A 1 89 ? 21.207 9.771 -2.841 1.00 69.44 89 MET A N 1
ATOM 642 C CA . MET A 1 89 ? 22.152 8.682 -3.091 1.00 69.44 89 MET A CA 1
ATOM 643 C C . MET A 1 89 ? 22.484 8.483 -4.581 1.00 69.44 89 MET A C 1
ATOM 645 O O . MET A 1 89 ? 23.347 7.660 -4.890 1.00 69.44 89 MET A O 1
ATOM 649 N N . GLY A 1 90 ? 21.868 9.252 -5.487 1.00 67.06 90 GLY A N 1
ATOM 650 C CA . GLY A 1 90 ? 22.131 9.215 -6.928 1.00 67.06 90 GLY A CA 1
ATOM 651 C C . GLY A 1 90 ? 21.193 8.300 -7.715 1.00 67.06 90 GLY A C 1
ATOM 652 O O . GLY A 1 90 ? 21.598 7.735 -8.728 1.00 67.06 90 GLY A O 1
ATOM 653 N N . LEU A 1 91 ? 19.960 8.097 -7.242 1.00 69.81 91 LEU A N 1
ATOM 654 C CA . LEU A 1 91 ? 18.931 7.436 -8.039 1.00 69.81 91 LEU A CA 1
ATOM 655 C C . LEU A 1 91 ? 18.505 8.346 -9.198 1.00 69.81 91 LEU A C 1
ATOM 657 O O . LEU A 1 91 ? 17.979 9.432 -8.964 1.00 69.81 91 LEU A O 1
ATOM 661 N N . GLU A 1 92 ? 18.652 7.860 -10.427 1.00 68.88 92 GLU A N 1
ATOM 662 C CA . GLU A 1 92 ? 18.076 8.464 -11.631 1.00 68.88 92 GLU A CA 1
ATOM 663 C C . GLU A 1 92 ? 16.905 7.588 -12.104 1.00 68.88 92 GLU A C 1
ATOM 665 O O . GLU A 1 92 ? 17.127 6.553 -12.735 1.00 68.88 92 GLU A O 1
ATOM 670 N N . PRO A 1 93 ? 15.647 7.926 -11.757 1.00 68.38 93 PRO A N 1
ATOM 671 C CA . PRO A 1 93 ? 14.494 7.150 -12.195 1.00 68.38 93 PRO A CA 1
ATOM 672 C C . PRO A 1 93 ? 14.298 7.311 -13.704 1.00 68.38 93 PRO A C 1
ATOM 674 O O . PRO A 1 93 ? 14.123 8.434 -14.180 1.00 68.38 93 PRO A O 1
ATOM 677 N N . VAL A 1 94 ? 14.219 6.199 -14.440 1.00 70.94 94 VAL A N 1
ATOM 678 C CA . VAL A 1 94 ? 13.970 6.196 -15.898 1.00 70.94 94 VAL A CA 1
ATOM 679 C C . VAL A 1 94 ? 12.670 6.933 -16.256 1.00 70.94 94 VAL A C 1
ATOM 681 O O . VAL A 1 94 ? 12.581 7.609 -17.277 1.00 70.94 94 VAL A O 1
ATOM 684 N N . THR A 1 95 ? 11.659 6.865 -15.388 1.00 70.69 95 THR A N 1
ATOM 685 C CA . THR A 1 95 ? 10.352 7.519 -15.569 1.00 70.69 95 THR A CA 1
ATOM 686 C C . THR A 1 95 ? 10.293 8.993 -15.148 1.00 70.69 95 THR A C 1
ATOM 688 O O . THR A 1 95 ? 9.250 9.628 -15.321 1.00 70.69 95 THR A O 1
ATOM 691 N N . GLY A 1 96 ? 11.358 9.538 -14.549 1.00 76.50 96 GLY A N 1
ATOM 692 C CA . GLY A 1 96 ? 11.399 10.904 -14.016 1.00 76.50 96 GLY A CA 1
ATOM 693 C C . GLY A 1 96 ? 10.401 11.191 -12.877 1.00 76.50 96 GLY A C 1
ATOM 694 O O . GLY A 1 96 ? 9.858 10.283 -12.241 1.00 76.50 96 GLY A O 1
ATOM 695 N N . LEU A 1 97 ? 10.140 12.484 -12.639 1.00 77.12 97 LEU A N 1
ATOM 696 C CA . LEU A 1 97 ? 9.191 13.016 -11.641 1.00 77.12 97 LEU A CA 1
ATOM 697 C C . LEU A 1 97 ? 7.791 12.359 -11.634 1.00 77.12 97 LEU A C 1
ATOM 699 O O . LEU A 1 97 ? 7.289 12.068 -10.547 1.00 77.12 97 LEU A O 1
ATOM 703 N N . PRO A 1 98 ? 7.127 12.097 -12.778 1.00 80.69 98 PRO A N 1
ATOM 704 C CA . PRO A 1 98 ? 5.790 11.505 -12.744 1.00 80.69 98 PRO A CA 1
ATOM 705 C C . PRO A 1 98 ? 5.786 10.050 -12.247 1.00 80.69 98 PRO A C 1
ATOM 707 O O . PRO A 1 98 ? 4.846 9.650 -11.560 1.00 80.69 98 PRO A O 1
ATOM 710 N N . GLY A 1 99 ? 6.848 9.274 -12.491 1.00 78.19 99 GLY A N 1
ATOM 711 C CA . GLY A 1 99 ? 6.953 7.928 -11.917 1.00 78.19 99 GLY A CA 1
ATOM 712 C C . GLY A 1 99 ? 7.137 7.956 -10.401 1.00 78.19 99 GLY A C 1
ATOM 713 O O . GLY A 1 99 ? 6.549 7.153 -9.683 1.00 78.19 99 GLY A O 1
ATOM 714 N N . MET A 1 100 ? 7.857 8.948 -9.877 1.00 79.69 100 MET A N 1
ATOM 715 C CA . MET A 1 100 ? 8.003 9.133 -8.430 1.00 79.69 100 MET A CA 1
ATOM 716 C C . MET A 1 100 ? 6.653 9.329 -7.724 1.00 79.69 100 MET A C 1
ATOM 718 O O . MET A 1 100 ? 6.423 8.748 -6.663 1.00 79.69 100 MET A O 1
ATOM 722 N N . LEU A 1 101 ? 5.737 10.092 -8.328 1.00 84.12 101 LEU A N 1
ATOM 723 C CA . LEU A 1 101 ? 4.385 10.287 -7.793 1.00 84.12 101 LEU A CA 1
ATOM 724 C C . LEU A 1 101 ? 3.566 8.993 -7.804 1.00 84.12 101 LEU A C 1
ATOM 726 O O . LEU A 1 101 ? 2.899 8.683 -6.818 1.00 84.12 101 LEU A O 1
ATOM 730 N N . VAL A 1 102 ? 3.641 8.217 -8.886 1.00 84.75 102 VAL A N 1
ATOM 731 C CA . VAL A 1 102 ? 2.958 6.916 -8.983 1.00 84.75 102 VAL A CA 1
ATOM 732 C C . VAL A 1 102 ? 3.507 5.933 -7.951 1.00 84.75 102 VAL A C 1
ATOM 734 O O . VAL A 1 102 ? 2.738 5.224 -7.306 1.00 84.75 102 VAL A O 1
ATOM 737 N N . LEU A 1 103 ? 4.819 5.933 -7.727 1.00 85.19 103 LEU A N 1
ATOM 738 C CA . LEU A 1 103 ? 5.472 5.104 -6.721 1.00 85.19 103 LEU A CA 1
ATOM 739 C C . LEU A 1 103 ? 5.014 5.465 -5.296 1.00 85.19 103 LEU A C 1
ATOM 741 O O . LEU A 1 103 ? 4.698 4.565 -4.516 1.00 85.19 103 LEU A O 1
ATOM 745 N N . ILE A 1 104 ? 4.886 6.757 -4.971 1.00 84.50 104 ILE A N 1
ATOM 746 C CA . ILE A 1 104 ? 4.294 7.201 -3.696 1.00 84.50 104 ILE A CA 1
ATOM 747 C C . ILE A 1 104 ? 2.822 6.772 -3.610 1.00 84.50 104 ILE A C 1
ATOM 749 O O . ILE A 1 104 ? 2.393 6.260 -2.578 1.00 84.50 104 ILE A O 1
ATOM 753 N N . GLY A 1 105 ? 2.055 6.922 -4.691 1.00 85.44 105 GLY A N 1
ATOM 754 C CA . GLY A 1 105 ? 0.656 6.494 -4.750 1.00 85.44 105 GLY A CA 1
ATOM 755 C C . GLY A 1 105 ? 0.481 4.998 -4.477 1.00 85.44 105 GLY A C 1
ATOM 756 O O . GLY A 1 105 ? -0.373 4.613 -3.679 1.00 85.44 105 GLY A O 1
ATOM 757 N N . LEU A 1 106 ? 1.332 4.156 -5.068 1.00 84.50 106 LEU A N 1
ATOM 758 C CA . LEU A 1 106 ? 1.353 2.712 -4.822 1.00 84.50 106 LEU A CA 1
ATOM 759 C C . LEU A 1 106 ? 1.714 2.379 -3.369 1.00 84.50 106 LEU A C 1
ATOM 761 O O . LEU A 1 106 ? 1.088 1.499 -2.779 1.00 84.50 106 LEU A O 1
ATOM 765 N N . ALA A 1 107 ? 2.674 3.096 -2.778 1.00 83.56 107 ALA A N 1
ATOM 766 C CA . ALA A 1 107 ? 3.046 2.925 -1.374 1.00 83.56 107 ALA A CA 1
ATOM 767 C C . ALA A 1 107 ? 1.877 3.248 -0.431 1.00 83.56 107 ALA A C 1
ATOM 769 O O . ALA A 1 107 ? 1.549 2.469 0.463 1.00 83.56 107 ALA A O 1
ATOM 770 N N . VAL A 1 108 ? 1.198 4.371 -0.674 1.00 83.44 108 VAL A N 1
ATOM 771 C CA . VAL A 1 108 ? 0.028 4.792 0.105 1.00 83.44 108 VAL A CA 1
ATOM 772 C C . VAL A 1 108 ? -1.123 3.798 -0.057 1.00 83.44 108 VAL A C 1
ATOM 774 O O . VAL A 1 108 ? -1.740 3.406 0.933 1.00 83.44 108 VAL A O 1
ATOM 777 N N . LEU A 1 109 ? -1.401 3.338 -1.278 1.00 83.31 109 LEU A N 1
ATOM 778 C CA . LEU A 1 109 ? -2.437 2.335 -1.544 1.00 83.31 109 LEU A CA 1
ATOM 779 C C . LEU A 1 109 ? -2.162 1.013 -0.815 1.00 83.31 109 LEU A C 1
ATOM 781 O O . LEU A 1 109 ? -3.048 0.476 -0.153 1.00 83.31 109 LEU A O 1
ATOM 785 N N . LEU A 1 110 ? -0.927 0.516 -0.884 1.00 82.19 110 LEU A N 1
ATOM 786 C CA . LEU A 1 110 ? -0.534 -0.707 -0.192 1.00 82.19 110 LEU A CA 1
ATOM 787 C C . LEU A 1 110 ? -0.628 -0.540 1.333 1.00 82.19 110 LEU A C 1
ATOM 789 O O . LEU A 1 110 ? -1.225 -1.368 2.023 1.00 82.19 110 LEU A O 1
ATOM 793 N N . GLY A 1 111 ? -0.076 0.555 1.864 1.00 77.44 111 GLY A N 1
ATOM 794 C CA . GLY A 1 111 ? -0.070 0.831 3.297 1.00 77.44 111 GLY A CA 1
ATOM 795 C C . GLY A 1 111 ? -1.470 1.061 3.872 1.00 77.44 111 GLY A C 1
ATOM 796 O O . GLY A 1 111 ? -1.758 0.585 4.967 1.00 77.44 111 GLY A O 1
ATOM 797 N N . THR A 1 112 ? -2.376 1.709 3.133 1.00 73.06 112 THR A N 1
ATOM 798 C CA . THR A 1 112 ? -3.783 1.853 3.554 1.00 73.06 112 THR A CA 1
ATOM 799 C C . THR A 1 112 ? -4.539 0.524 3.546 1.00 73.06 112 THR A C 1
ATOM 801 O O . THR A 1 112 ? -5.336 0.287 4.455 1.00 73.06 112 THR A O 1
ATOM 804 N N . GLY A 1 113 ? -4.254 -0.376 2.598 1.00 74.81 113 GLY A N 1
ATOM 805 C CA . GLY A 1 113 ? -4.771 -1.747 2.618 1.00 74.81 113 GLY A CA 1
ATOM 806 C C . GLY A 1 113 ? -4.349 -2.503 3.882 1.00 74.81 113 GLY A C 1
ATOM 807 O O . GLY A 1 113 ? -5.195 -3.059 4.585 1.00 74.81 113 GLY A O 1
ATOM 808 N N . PHE A 1 114 ? -3.060 -2.452 4.229 1.00 72.00 114 PHE A N 1
ATOM 809 C CA . PHE A 1 114 ? -2.548 -3.076 5.453 1.00 72.00 114 PHE A CA 1
ATOM 810 C C . PHE A 1 114 ? -3.076 -2.432 6.733 1.00 72.00 114 PHE A C 1
ATOM 812 O O . PHE A 1 114 ? -3.443 -3.144 7.668 1.00 72.00 114 PHE A O 1
ATOM 819 N N . ALA A 1 115 ? -3.170 -1.102 6.768 1.00 69.44 115 ALA A N 1
ATOM 820 C CA . ALA A 1 115 ? -3.755 -0.386 7.893 1.00 69.44 115 ALA A CA 1
ATOM 821 C C . ALA A 1 115 ? -5.222 -0.795 8.108 1.00 69.44 115 ALA A C 1
ATOM 823 O O . ALA A 1 115 ? -5.644 -0.977 9.243 1.00 69.44 115 ALA A O 1
ATOM 824 N N . GLY A 1 116 ? -5.996 -1.021 7.041 1.00 67.75 116 GLY A N 1
ATOM 825 C CA . GLY A 1 116 ? -7.376 -1.503 7.147 1.00 67.75 116 GLY A CA 1
ATOM 826 C C . GLY A 1 116 ? -7.497 -2.850 7.872 1.00 67.75 116 GLY A C 1
ATOM 827 O O . GLY A 1 116 ? -8.390 -3.025 8.703 1.00 67.75 116 GLY A O 1
ATOM 828 N N . PHE A 1 117 ? -6.576 -3.785 7.618 1.00 68.62 117 PHE A N 1
ATOM 829 C CA . PHE A 1 117 ? -6.555 -5.091 8.289 1.00 68.62 117 PHE A CA 1
ATOM 830 C C . PHE A 1 117 ? -6.283 -4.960 9.788 1.00 68.62 117 PHE A C 1
ATOM 832 O O . PHE A 1 117 ? -7.018 -5.502 10.616 1.00 68.62 117 PHE A O 1
ATOM 839 N N . THR A 1 118 ? -5.237 -4.215 10.146 1.00 64.12 118 THR A N 1
ATOM 840 C CA . THR A 1 118 ? -4.821 -4.054 11.543 1.00 64.12 118 THR A CA 1
ATOM 841 C C . THR A 1 118 ? -5.839 -3.252 12.344 1.00 64.12 118 THR A C 1
ATOM 843 O O . THR A 1 118 ? -6.112 -3.584 13.495 1.00 64.12 118 THR A O 1
ATOM 846 N N . VAL A 1 119 ? -6.479 -2.263 11.718 1.00 65.69 119 VAL A N 1
ATOM 847 C CA . VAL A 1 119 ? -7.614 -1.518 12.276 1.00 65.69 119 VAL A CA 1
ATOM 848 C C . VAL A 1 119 ? -8.829 -2.421 12.493 1.00 65.69 119 VAL A C 1
ATOM 850 O O . VAL A 1 119 ? -9.450 -2.359 13.553 1.00 65.69 119 VAL A O 1
ATOM 853 N N . SER A 1 120 ? -9.161 -3.300 11.543 1.00 65.31 120 SER A N 1
ATOM 854 C CA . SER A 1 120 ? -10.243 -4.278 11.718 1.00 65.31 120 SER A CA 1
ATOM 855 C C . SER A 1 120 ? -9.972 -5.217 12.899 1.00 65.31 120 SER A C 1
ATOM 857 O O . SER A 1 120 ? -10.870 -5.479 13.702 1.00 65.31 120 SER A O 1
ATOM 859 N N . ALA A 1 121 ? -8.733 -5.700 13.034 1.00 63.56 121 ALA A N 1
ATOM 860 C CA . ALA A 1 121 ? -8.318 -6.539 14.157 1.00 63.56 121 ALA A CA 1
ATOM 861 C C . ALA A 1 121 ? -8.388 -5.783 15.499 1.00 63.56 121 ALA A C 1
ATOM 863 O O . ALA A 1 121 ? -8.918 -6.309 16.483 1.00 63.56 121 ALA A O 1
ATOM 864 N N . ALA A 1 122 ? -7.937 -4.525 15.521 1.00 63.84 122 ALA A N 1
ATOM 865 C CA . ALA A 1 122 ? -8.017 -3.640 16.680 1.00 63.84 122 ALA A CA 1
ATOM 866 C C . ALA A 1 122 ? -9.468 -3.385 17.116 1.00 63.84 122 ALA A C 1
ATOM 868 O O . ALA A 1 122 ? -9.791 -3.492 18.298 1.00 63.84 122 ALA A O 1
ATOM 869 N N . LEU A 1 123 ? -10.369 -3.099 16.171 1.00 62.03 123 LEU A N 1
ATOM 870 C CA . LEU A 1 123 ? -11.784 -2.846 16.451 1.00 62.03 123 LEU A CA 1
ATOM 871 C C . LEU A 1 123 ? -12.526 -4.094 16.936 1.00 62.03 123 LEU A C 1
ATOM 873 O O . LEU A 1 123 ? -13.400 -3.975 17.800 1.00 62.03 123 LEU A O 1
ATOM 877 N N . GLY A 1 124 ? -12.187 -5.265 16.387 1.00 62.47 124 GLY A N 1
ATOM 878 C CA . GLY A 1 124 ? -12.797 -6.543 16.747 1.00 62.47 124 GLY A CA 1
ATOM 879 C C . GLY A 1 124 ? -12.384 -7.046 18.130 1.00 62.47 124 GLY A C 1
ATOM 880 O O . GLY A 1 124 ? -13.226 -7.562 18.859 1.00 62.47 124 GLY A O 1
ATOM 881 N N . SER A 1 125 ? -11.112 -6.872 18.509 1.00 61.12 125 SER A N 1
ATOM 882 C CA . SER A 1 125 ? -10.593 -7.387 19.783 1.00 61.12 125 SER A CA 1
ATOM 883 C C . SER A 1 125 ? -10.479 -6.344 20.897 1.00 61.12 125 SER A C 1
ATOM 885 O O . SER A 1 125 ? -10.420 -6.737 22.059 1.00 61.12 125 SER A O 1
ATOM 887 N N . GLY A 1 126 ? -10.386 -5.049 20.576 1.00 58.97 126 GLY A N 1
ATOM 888 C CA . GLY A 1 126 ? -10.217 -3.972 21.560 1.00 58.97 126 GLY A CA 1
ATOM 889 C C . GLY A 1 126 ? -8.924 -4.042 22.382 1.00 58.97 126 GLY A C 1
ATOM 890 O O . GLY A 1 126 ? -8.863 -3.432 23.441 1.00 58.97 126 GLY A O 1
ATOM 891 N N . ASN A 1 127 ? -7.916 -4.802 21.935 1.00 63.44 127 ASN A N 1
ATOM 892 C CA . ASN A 1 127 ? -6.690 -5.061 22.689 1.00 63.44 127 ASN A CA 1
ATOM 893 C C . ASN A 1 127 ? -5.443 -4.861 21.807 1.00 63.44 127 ASN A C 1
ATOM 895 O O . ASN A 1 127 ? -5.356 -5.384 20.687 1.00 63.44 127 ASN A O 1
ATOM 899 N N . ALA A 1 128 ? -4.448 -4.146 22.338 1.00 62.69 128 ALA A N 1
ATOM 900 C CA . ALA A 1 128 ? -3.140 -3.957 21.714 1.00 62.69 128 ALA A CA 1
ATOM 901 C C . ALA A 1 128 ? -2.430 -5.287 21.395 1.00 62.69 128 ALA A C 1
ATOM 903 O O . ALA A 1 128 ? -1.760 -5.397 20.366 1.00 62.69 128 ALA A O 1
ATOM 904 N N . ALA A 1 129 ? -2.613 -6.322 22.223 1.00 62.59 129 ALA A N 1
ATOM 905 C CA . ALA A 1 129 ? -2.025 -7.646 22.011 1.00 62.59 129 ALA A CA 1
ATOM 906 C C . ALA A 1 129 ? -2.579 -8.345 20.756 1.00 62.59 129 ALA A C 1
ATOM 908 O O . ALA A 1 129 ? -1.820 -8.922 19.980 1.00 62.59 129 ALA A O 1
ATOM 909 N N . ALA A 1 130 ? -3.885 -8.232 20.499 1.00 63.03 130 ALA A N 1
ATOM 910 C CA . ALA A 1 130 ? -4.506 -8.796 19.299 1.00 63.03 130 ALA A CA 1
ATOM 911 C C . ALA A 1 130 ? -4.074 -8.060 18.024 1.00 63.03 130 ALA A C 1
ATOM 913 O O . ALA A 1 130 ? -3.911 -8.671 16.971 1.00 63.03 130 ALA A O 1
ATOM 914 N N . THR A 1 131 ? -3.819 -6.757 18.136 1.00 65.00 131 THR A N 1
ATOM 915 C CA . THR A 1 131 ? -3.296 -5.943 17.032 1.00 65.00 131 THR A CA 1
ATOM 916 C C . THR A 1 131 ? -1.852 -6.325 16.696 1.00 65.00 131 THR A C 1
ATOM 918 O O . THR A 1 131 ? -1.507 -6.458 15.525 1.00 65.00 131 THR A O 1
ATOM 921 N N . GLN A 1 132 ? -1.015 -6.583 17.709 1.00 67.88 132 GLN A N 1
ATOM 922 C CA . GLN A 1 132 ? 0.336 -7.120 17.498 1.00 67.88 132 GLN A CA 1
ATOM 923 C C . GLN A 1 132 ? 0.314 -8.534 16.899 1.00 67.88 132 GLN A C 1
ATOM 925 O O . GLN A 1 132 ? 1.087 -8.818 15.985 1.00 67.88 132 GLN A O 1
ATOM 930 N N . GLY A 1 133 ? -0.600 -9.399 17.351 1.00 67.50 133 GLY A N 1
ATOM 931 C CA . GLY A 1 133 ? -0.802 -10.729 16.767 1.00 67.50 133 GLY A CA 1
ATOM 932 C C . GLY A 1 133 ? -1.264 -10.681 15.306 1.00 67.50 133 GLY A C 1
ATOM 933 O O . GLY A 1 133 ? -0.807 -11.473 14.487 1.00 67.50 133 GLY A O 1
ATOM 934 N N . ALA A 1 134 ? -2.104 -9.708 14.942 1.00 66.88 134 ALA A N 1
ATOM 935 C CA . ALA A 1 134 ? -2.497 -9.482 13.552 1.00 66.88 134 ALA A CA 1
ATOM 936 C C . ALA A 1 134 ? -1.301 -9.051 12.686 1.00 66.88 134 ALA A C 1
ATOM 938 O O . ALA A 1 134 ? -1.134 -9.557 11.579 1.00 66.88 134 ALA A O 1
ATOM 939 N N . SER A 1 135 ? -0.414 -8.193 13.204 1.00 68.56 135 SER A N 1
ATOM 940 C CA . SER A 1 135 ? 0.816 -7.809 12.498 1.00 68.56 135 SER A CA 1
ATOM 941 C C . SER A 1 135 ? 1.758 -8.993 12.234 1.00 68.56 135 SER A C 1
ATOM 943 O O . SER A 1 135 ? 2.472 -8.989 11.232 1.00 68.56 135 SER A O 1
ATOM 945 N N . PHE A 1 136 ? 1.730 -10.039 13.072 1.00 73.31 136 PHE A N 1
ATOM 946 C CA . PHE A 1 136 ? 2.504 -11.270 12.860 1.00 73.31 136 PHE A CA 1
ATOM 947 C C . PHE A 1 136 ? 2.112 -12.019 11.577 1.00 73.31 136 PHE A C 1
ATOM 949 O O . PHE A 1 136 ? 2.957 -12.692 10.993 1.00 73.31 136 PHE A O 1
ATOM 956 N N . VAL A 1 137 ? 0.874 -11.865 11.091 1.00 73.12 137 VAL A N 1
ATOM 957 C CA . VAL A 1 137 ? 0.411 -12.455 9.818 1.00 73.12 137 VAL A CA 1
ATOM 958 C C . VAL A 1 137 ? 1.149 -11.853 8.619 1.00 73.12 137 VAL A C 1
ATOM 960 O O . VAL A 1 137 ? 1.339 -12.515 7.600 1.00 73.12 137 VAL A O 1
ATOM 963 N N . PHE A 1 138 ? 1.635 -10.618 8.735 1.00 71.12 138 PHE A N 1
ATOM 964 C CA . PHE A 1 138 ? 2.354 -9.966 7.645 1.00 71.12 138 PHE A CA 1
ATOM 965 C C . PHE A 1 138 ? 3.802 -10.410 7.496 1.00 71.12 138 PHE A C 1
ATOM 967 O O . PHE A 1 138 ? 4.375 -10.243 6.419 1.00 71.12 138 PHE A O 1
ATOM 974 N N . PHE A 1 139 ? 4.397 -10.988 8.540 1.00 73.75 139 PHE A N 1
ATOM 975 C CA . PHE A 1 139 ? 5.750 -11.527 8.472 1.00 73.75 139 PHE A CA 1
ATOM 976 C C . PHE A 1 139 ? 5.890 -12.623 7.397 1.00 73.75 139 PHE A C 1
ATOM 978 O O . PHE A 1 139 ? 6.675 -12.426 6.465 1.00 73.75 139 PHE A O 1
ATOM 985 N N . PRO A 1 140 ? 5.109 -13.727 7.422 1.00 72.62 140 PRO A N 1
ATOM 986 C CA . PRO A 1 140 ? 5.189 -14.745 6.377 1.00 72.62 140 PRO A CA 1
ATOM 987 C C . PRO A 1 140 ? 4.782 -14.190 5.009 1.00 72.62 140 PRO A C 1
ATOM 989 O O . PRO A 1 140 ? 5.374 -14.565 4.004 1.00 72.62 140 PRO A O 1
ATOM 992 N N . MET A 1 141 ? 3.834 -13.249 4.959 1.00 72.50 141 MET A N 1
ATOM 993 C CA . MET A 1 141 ? 3.417 -12.599 3.714 1.00 72.50 141 MET A CA 1
ATOM 994 C C . MET A 1 141 ? 4.559 -11.790 3.081 1.00 72.50 141 MET A C 1
ATOM 996 O O . MET A 1 141 ? 4.768 -11.853 1.877 1.00 72.50 141 MET A O 1
ATOM 1000 N N . THR A 1 142 ? 5.347 -11.072 3.877 1.00 71.06 142 THR A N 1
ATOM 1001 C CA . THR A 1 142 ? 6.507 -10.310 3.383 1.00 71.06 142 THR A CA 1
ATOM 1002 C C . THR A 1 142 ? 7.649 -11.237 2.968 1.00 71.06 142 THR A C 1
ATOM 1004 O O . THR A 1 142 ? 8.350 -10.968 1.994 1.00 71.06 142 THR A O 1
ATOM 1007 N N . PHE A 1 143 ? 7.817 -12.356 3.676 1.00 72.00 143 PHE A N 1
ATOM 1008 C CA . PHE A 1 143 ? 8.839 -13.354 3.366 1.00 72.00 143 PHE A CA 1
ATOM 1009 C C . PHE A 1 143 ? 8.526 -14.157 2.093 1.00 72.00 143 PHE A C 1
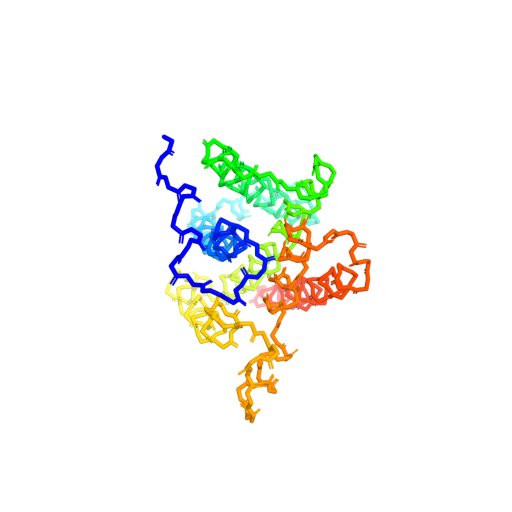ATOM 1011 O O . PHE A 1 143 ? 9.432 -14.509 1.346 1.00 72.00 143 PHE A O 1
ATOM 1018 N N . LEU A 1 144 ? 7.242 -14.414 1.824 1.00 70.56 144 LEU A N 1
ATOM 1019 C CA . LEU A 1 144 ? 6.755 -15.062 0.600 1.00 70.56 144 LEU A CA 1
ATOM 1020 C C . LEU A 1 144 ? 6.721 -14.123 -0.616 1.00 70.56 144 LEU A C 1
ATOM 1022 O O . LEU A 1 144 ? 6.497 -14.586 -1.733 1.00 70.56 144 LEU A O 1
ATOM 1026 N N . ALA A 1 145 ? 6.902 -12.813 -0.428 1.00 66.44 145 ALA A N 1
ATOM 1027 C CA . ALA A 1 145 ? 7.047 -11.882 -1.541 1.00 66.44 145 ALA A CA 1
ATOM 1028 C C . ALA A 1 145 ? 8.447 -12.030 -2.182 1.00 66.44 145 ALA A C 1
ATOM 1030 O O . ALA A 1 145 ? 9.406 -12.368 -1.482 1.00 66.44 145 ALA A O 1
ATOM 1031 N N . PRO A 1 146 ? 8.606 -11.760 -3.496 1.00 63.84 146 PRO A N 1
ATOM 1032 C CA . PRO A 1 146 ? 9.880 -11.830 -4.224 1.00 63.84 146 PRO A CA 1
ATOM 1033 C C . PRO A 1 146 ? 10.789 -10.640 -3.876 1.00 63.84 146 PRO A C 1
ATOM 1035 O O . PRO A 1 146 ? 11.178 -9.818 -4.714 1.00 63.84 146 PRO A O 1
ATOM 1038 N N . THR A 1 147 ? 11.099 -10.544 -2.588 1.00 63.88 147 THR A N 1
ATOM 1039 C CA . THR A 1 147 ? 11.744 -9.417 -1.931 1.00 63.88 147 THR A CA 1
ATOM 1040 C C . THR A 1 147 ? 13.223 -9.344 -2.297 1.00 63.88 147 THR A C 1
ATOM 1042 O O . THR A 1 147 ? 13.721 -8.294 -2.700 1.00 63.88 147 THR A O 1
ATOM 1045 N N . PHE A 1 148 ? 13.895 -10.495 -2.261 1.00 62.53 148 PHE A N 1
ATOM 1046 C CA . PHE A 1 148 ? 15.336 -10.627 -2.497 1.00 62.53 148 PHE A CA 1
ATOM 1047 C C . PHE A 1 148 ? 15.690 -11.224 -3.861 1.00 62.53 148 PHE A C 1
ATOM 1049 O O . PHE A 1 148 ? 16.824 -11.083 -4.308 1.00 62.53 148 PHE A O 1
ATOM 1056 N N . VAL A 1 149 ? 14.729 -11.859 -4.537 1.00 63.53 149 VAL A N 1
ATOM 1057 C CA . VAL A 1 149 ? 14.922 -12.527 -5.832 1.00 63.53 149 VAL A CA 1
ATOM 1058 C C . VAL A 1 149 ? 13.783 -12.116 -6.772 1.00 63.53 149 VAL A C 1
ATOM 1060 O O . VAL A 1 149 ? 12.633 -12.115 -6.330 1.00 63.53 149 VAL A O 1
ATOM 1063 N N . PRO A 1 150 ? 14.055 -11.730 -8.034 1.00 64.62 150 PRO A N 1
ATOM 1064 C CA . PRO A 1 150 ? 13.010 -11.457 -9.022 1.00 64.62 150 PRO A CA 1
ATOM 1065 C C . PRO A 1 150 ? 12.053 -12.645 -9.204 1.00 64.62 150 PRO A C 1
ATOM 1067 O O . PRO A 1 150 ? 12.475 -13.797 -9.149 1.00 64.62 150 PRO A O 1
ATOM 1070 N N . LEU A 1 151 ? 10.766 -12.370 -9.458 1.00 66.94 151 LEU A N 1
ATOM 1071 C CA . LEU A 1 151 ? 9.734 -13.414 -9.596 1.00 66.94 151 LEU A CA 1
ATOM 1072 C C . LEU A 1 151 ? 10.068 -14.429 -10.707 1.00 66.94 151 LEU A C 1
ATOM 1074 O O . LEU A 1 151 ? 9.731 -15.603 -10.592 1.00 66.94 151 LEU A O 1
ATOM 1078 N N . GLU A 1 152 ? 10.744 -13.983 -11.766 1.00 66.62 152 GLU A N 1
ATOM 1079 C CA . GLU A 1 152 ? 11.157 -14.807 -12.912 1.00 66.62 152 GLU A CA 1
ATOM 1080 C C . GLU A 1 152 ? 12.154 -15.914 -12.544 1.00 66.62 152 GLU A C 1
ATOM 1082 O O . GLU A 1 152 ? 12.221 -16.922 -13.240 1.00 66.62 152 GLU A O 1
ATOM 1087 N N . LEU A 1 153 ? 12.890 -15.743 -11.444 1.00 65.88 153 LEU A N 1
ATOM 1088 C CA . LEU A 1 153 ? 13.904 -16.678 -10.949 1.00 65.88 153 LEU A CA 1
ATOM 1089 C C . LEU A 1 153 ? 13.355 -17.644 -9.882 1.00 65.88 153 LEU A C 1
ATOM 1091 O O . LEU A 1 153 ? 14.102 -18.472 -9.366 1.00 65.88 153 LEU A O 1
ATOM 1095 N N . LEU A 1 154 ? 12.072 -17.530 -9.517 1.00 68.56 154 LEU A N 1
ATOM 1096 C CA . LEU A 1 154 ? 11.417 -18.430 -8.565 1.00 68.56 154 LEU A CA 1
ATOM 1097 C C . LEU A 1 154 ? 10.754 -19.601 -9.298 1.00 68.56 154 LEU A C 1
ATOM 1099 O O . LEU A 1 154 ? 10.025 -19.388 -10.267 1.00 68.56 154 LEU A O 1
ATOM 1103 N N . ASP A 1 155 ? 10.924 -20.814 -8.767 1.00 67.56 155 ASP A N 1
ATOM 1104 C CA . ASP A 1 155 ? 10.307 -22.044 -9.278 1.00 67.56 155 ASP A CA 1
ATOM 1105 C C . ASP A 1 155 ? 9.483 -22.788 -8.212 1.00 67.56 155 ASP A C 1
ATOM 1107 O O . ASP A 1 155 ? 9.635 -22.595 -7.002 1.00 67.56 155 ASP A O 1
ATOM 1111 N N . GLY A 1 156 ? 8.574 -23.649 -8.679 1.00 76.88 156 GLY A N 1
ATOM 1112 C CA . GLY A 1 156 ? 7.747 -24.515 -7.835 1.00 76.88 156 GLY A CA 1
ATOM 1113 C C . GLY A 1 156 ? 6.677 -23.779 -7.016 1.00 76.88 156 GLY A C 1
ATOM 1114 O O . GLY A 1 156 ? 6.092 -22.788 -7.453 1.00 76.88 156 GLY A O 1
ATOM 1115 N N . TRP A 1 157 ? 6.405 -24.281 -5.807 1.00 75.38 157 TRP A N 1
ATOM 1116 C CA . TRP A 1 157 ? 5.350 -23.774 -4.915 1.00 75.38 157 TRP A CA 1
ATOM 1117 C C . TRP A 1 157 ? 5.581 -22.326 -4.459 1.00 75.38 157 TRP A C 1
ATOM 1119 O O . TRP A 1 157 ? 4.625 -21.600 -4.182 1.00 75.38 157 TRP A O 1
ATOM 1129 N N . LEU A 1 158 ? 6.845 -21.893 -4.420 1.00 68.81 158 LEU A N 1
A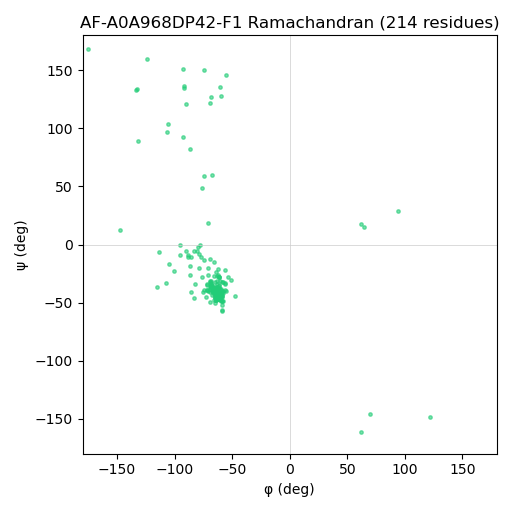TOM 1130 C CA . LEU A 1 158 ? 7.239 -20.556 -3.989 1.00 68.81 158 LEU A CA 1
ATOM 1131 C C . LEU A 1 158 ? 6.790 -19.496 -5.005 1.00 68.81 158 LEU A C 1
ATOM 1133 O O . LEU A 1 158 ? 6.285 -18.444 -4.619 1.00 68.81 158 LEU A O 1
ATOM 1137 N N . LYS A 1 159 ? 6.873 -19.816 -6.306 1.00 71.62 159 LYS A N 1
ATOM 1138 C CA . LYS A 1 159 ? 6.339 -18.977 -7.387 1.00 71.62 159 LYS A CA 1
ATOM 1139 C C . LYS A 1 159 ? 4.825 -18.846 -7.277 1.00 71.62 159 LYS A C 1
ATOM 1141 O O . LYS A 1 159 ? 4.302 -17.735 -7.327 1.00 71.62 159 LYS A O 1
ATOM 1146 N N . THR A 1 160 ? 4.116 -19.957 -7.072 1.00 73.19 160 THR A N 1
ATOM 1147 C CA . THR A 1 160 ? 2.655 -19.946 -6.916 1.00 73.19 160 THR A CA 1
ATOM 1148 C C . THR A 1 160 ? 2.239 -19.086 -5.724 1.00 73.19 160 THR A C 1
ATOM 1150 O O . THR A 1 160 ? 1.413 -18.192 -5.886 1.00 73.19 160 THR A O 1
ATOM 1153 N N . ALA A 1 161 ? 2.861 -19.274 -4.556 1.00 72.44 161 ALA A N 1
ATOM 1154 C CA . ALA A 1 161 ? 2.566 -18.485 -3.362 1.00 72.44 161 ALA A CA 1
ATOM 1155 C C . ALA A 1 161 ? 2.865 -16.986 -3.551 1.00 72.44 161 ALA A C 1
ATOM 1157 O O . ALA A 1 161 ? 2.052 -16.142 -3.173 1.00 72.44 161 ALA A O 1
ATOM 1158 N N . ALA A 1 162 ? 3.983 -16.649 -4.200 1.00 72.50 162 ALA A N 1
ATOM 1159 C CA . ALA A 1 162 ? 4.327 -15.269 -4.528 1.00 72.50 162 ALA A CA 1
ATOM 1160 C C . ALA A 1 162 ? 3.334 -14.632 -5.515 1.00 72.50 162 ALA A C 1
ATOM 1162 O O . ALA A 1 162 ? 3.066 -13.436 -5.416 1.00 72.50 162 ALA A O 1
ATOM 1163 N N . THR A 1 163 ? 2.746 -15.407 -6.432 1.00 75.06 163 THR A N 1
ATOM 1164 C CA . THR A 1 163 ? 1.782 -14.893 -7.425 1.00 75.06 163 THR A CA 1
ATOM 1165 C C . THR A 1 163 ? 0.464 -14.464 -6.773 1.00 75.06 163 THR A C 1
ATOM 1167 O O . THR A 1 163 ? -0.161 -13.511 -7.217 1.00 75.06 163 THR A O 1
ATOM 1170 N N . PHE A 1 164 ? 0.052 -15.109 -5.678 1.00 76.06 164 PHE A N 1
ATOM 1171 C CA . PHE A 1 164 ? -1.150 -14.710 -4.932 1.00 76.06 164 PHE A CA 1
ATOM 1172 C C . PHE A 1 164 ? -0.934 -13.505 -4.006 1.00 76.06 164 PHE A C 1
ATOM 1174 O O . PHE A 1 164 ? -1.888 -12.993 -3.419 1.00 76.06 164 PHE A O 1
ATOM 1181 N N . ASN A 1 165 ? 0.306 -13.049 -3.840 1.00 78.50 165 ASN A N 1
ATOM 1182 C CA . ASN A 1 165 ? 0.645 -12.025 -2.868 1.00 78.50 165 ASN A CA 1
ATOM 1183 C C . ASN A 1 165 ? 0.532 -10.608 -3.472 1.00 78.50 165 ASN A C 1
ATOM 1185 O O . ASN A 1 165 ? 1.258 -10.293 -4.415 1.00 78.50 165 ASN A O 1
ATOM 1189 N N . PRO A 1 166 ? -0.303 -9.704 -2.921 1.00 77.12 166 PRO A N 1
ATOM 1190 C CA . PRO A 1 166 ? -0.437 -8.334 -3.428 1.00 77.12 166 PRO A CA 1
ATOM 1191 C C . PRO A 1 166 ? 0.871 -7.528 -3.354 1.00 77.12 166 PRO A C 1
ATOM 1193 O O . PRO A 1 166 ? 1.097 -6.653 -4.190 1.00 77.12 166 PRO A O 1
ATOM 1196 N N . ILE A 1 167 ? 1.763 -7.850 -2.407 1.00 79.06 167 ILE A N 1
ATOM 1197 C CA . ILE A 1 167 ? 3.079 -7.204 -2.269 1.00 79.06 167 ILE A CA 1
ATOM 1198 C C . ILE A 1 167 ? 3.931 -7.433 -3.526 1.00 79.06 167 ILE A C 1
ATOM 1200 O O . ILE A 1 167 ? 4.653 -6.532 -3.957 1.00 79.06 167 ILE A O 1
ATOM 1204 N N . THR A 1 168 ? 3.811 -8.610 -4.148 1.00 82.56 168 THR A N 1
ATOM 1205 C CA . THR A 1 168 ? 4.535 -8.980 -5.371 1.00 82.56 168 THR A CA 1
ATOM 1206 C C . THR A 1 168 ? 4.242 -8.019 -6.514 1.00 82.56 168 THR A C 1
ATOM 1208 O O . THR A 1 168 ? 5.172 -7.504 -7.134 1.00 82.56 168 THR A O 1
ATOM 1211 N N . TYR A 1 169 ? 2.962 -7.735 -6.760 1.00 83.75 169 TYR A N 1
ATOM 1212 C CA . TYR A 1 169 ? 2.544 -6.856 -7.850 1.00 83.75 169 TYR A CA 1
ATOM 1213 C C . TYR A 1 169 ? 3.046 -5.424 -7.640 1.00 83.75 169 TYR A C 1
ATOM 1215 O O . TYR A 1 169 ? 3.567 -4.806 -8.567 1.00 83.75 169 TYR A O 1
ATOM 1223 N N . VAL A 1 170 ? 2.972 -4.912 -6.407 1.00 84.38 170 VAL A N 1
ATOM 1224 C CA . VAL A 1 170 ? 3.486 -3.573 -6.075 1.00 84.38 170 VAL A CA 1
ATOM 1225 C C . VAL A 1 170 ? 4.997 -3.495 -6.263 1.00 84.38 170 VAL A C 1
ATOM 1227 O O . VAL A 1 170 ? 5.493 -2.543 -6.864 1.00 84.38 170 VAL A O 1
ATOM 1230 N N . MET A 1 171 ? 5.733 -4.508 -5.807 1.00 83.44 171 MET A N 1
ATOM 1231 C CA . MET A 1 171 ? 7.178 -4.573 -6.004 1.00 83.44 171 MET A CA 1
ATOM 1232 C C . MET A 1 171 ? 7.569 -4.602 -7.481 1.00 83.44 171 MET A C 1
ATOM 1234 O O . MET A 1 171 ? 8.512 -3.914 -7.868 1.00 83.44 171 MET A O 1
ATOM 1238 N N . GLN A 1 172 ? 6.862 -5.377 -8.305 1.00 84.25 172 GLN A N 1
ATOM 1239 C CA . GLN A 1 172 ? 7.107 -5.430 -9.746 1.00 84.25 172 GLN A CA 1
ATOM 1240 C C . GLN A 1 172 ? 6.827 -4.086 -10.417 1.00 84.25 172 GLN A C 1
ATOM 1242 O O . GLN A 1 172 ? 7.667 -3.611 -11.176 1.00 84.25 172 GLN A O 1
ATOM 1247 N N . ALA A 1 173 ? 5.715 -3.427 -10.082 1.00 84.56 173 ALA A N 1
ATOM 1248 C CA . ALA A 1 173 ? 5.394 -2.110 -10.627 1.00 84.56 173 ALA A CA 1
ATOM 1249 C C . ALA A 1 173 ? 6.435 -1.053 -10.235 1.00 84.56 173 ALA A C 1
ATOM 1251 O O . ALA A 1 173 ? 6.881 -0.289 -11.086 1.00 84.56 173 ALA A O 1
ATOM 1252 N N . MET A 1 174 ? 6.876 -1.036 -8.972 1.00 83.00 174 MET A N 1
ATOM 1253 C CA . MET A 1 174 ? 7.926 -0.118 -8.518 1.00 83.00 174 MET A CA 1
ATOM 1254 C C . MET A 1 174 ? 9.272 -0.404 -9.195 1.00 83.00 174 MET A C 1
ATOM 1256 O O . MET A 1 174 ? 9.955 0.530 -9.603 1.00 83.00 174 MET A O 1
ATOM 1260 N N . ARG A 1 175 ? 9.653 -1.679 -9.356 1.00 81.94 175 ARG A N 1
ATOM 1261 C CA . ARG A 1 175 ? 10.874 -2.060 -10.087 1.00 81.94 175 ARG A CA 1
ATOM 1262 C C . ARG A 1 175 ? 10.798 -1.666 -11.561 1.00 81.94 175 ARG A C 1
ATOM 1264 O O . ARG A 1 175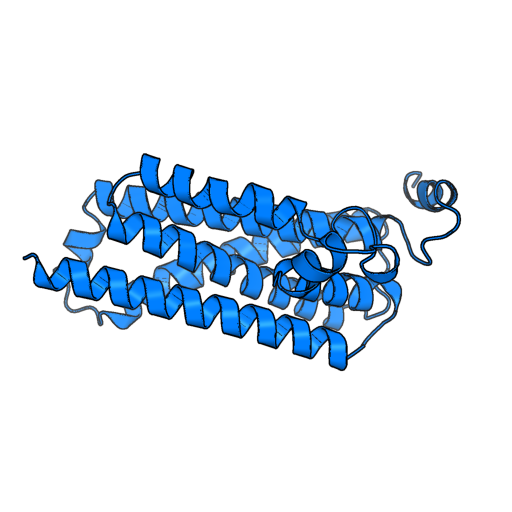 ? 11.807 -1.204 -12.089 1.00 81.94 175 ARG A O 1
ATOM 1271 N N . SER A 1 176 ? 9.629 -1.818 -12.185 1.00 82.38 176 SER A N 1
ATOM 1272 C CA . SER A 1 176 ? 9.400 -1.436 -13.579 1.00 82.38 176 SER A CA 1
ATOM 1273 C C . SER A 1 176 ? 9.552 0.076 -13.765 1.00 82.38 176 SER A C 1
ATOM 1275 O O . SER A 1 176 ? 10.368 0.522 -14.567 1.00 82.38 176 SER A O 1
ATOM 1277 N N . LEU A 1 177 ? 8.916 0.870 -12.896 1.00 80.44 177 LEU A N 1
ATOM 1278 C CA . LEU A 1 177 ? 9.064 2.329 -12.867 1.00 80.44 177 LEU A CA 1
ATOM 1279 C C . LEU A 1 177 ? 10.518 2.797 -12.710 1.00 80.44 177 LEU A C 1
ATOM 1281 O O . LEU A 1 177 ? 10.924 3.799 -13.291 1.00 80.44 177 LEU A O 1
ATOM 1285 N N . LEU A 1 178 ? 11.301 2.107 -11.882 1.00 75.44 178 LEU A N 1
ATOM 1286 C CA . LEU A 1 178 ? 12.663 2.532 -11.573 1.00 75.44 178 LEU A CA 1
ATOM 1287 C C . LEU A 1 178 ? 13.681 2.111 -12.639 1.00 75.44 178 LEU A C 1
ATOM 1289 O O . LEU A 1 178 ? 14.628 2.862 -12.861 1.00 75.44 178 LEU A O 1
ATOM 1293 N N . ASN A 1 179 ? 13.506 0.949 -13.280 1.00 74.62 179 ASN A N 1
ATOM 1294 C CA . ASN A 1 179 ? 14.537 0.357 -14.144 1.00 74.62 179 ASN A CA 1
ATOM 1295 C C . ASN A 1 179 ? 14.148 0.265 -15.629 1.00 74.62 179 ASN A C 1
ATOM 1297 O O . ASN A 1 179 ? 15.015 0.446 -16.477 1.00 74.62 179 ASN A O 1
ATOM 1301 N N . THR A 1 180 ? 12.885 -0.018 -15.960 1.00 74.50 180 THR A N 1
ATOM 1302 C CA . THR A 1 180 ? 12.447 -0.295 -17.344 1.00 74.50 180 THR A CA 1
ATOM 1303 C C . THR A 1 180 ? 11.626 0.837 -17.960 1.00 74.50 180 THR A C 1
ATOM 1305 O O . THR A 1 180 ? 11.738 1.077 -19.159 1.00 74.50 180 THR A O 1
ATOM 1308 N N . GLY A 1 181 ? 10.834 1.567 -17.168 1.00 77.56 181 GLY A N 1
ATOM 1309 C CA . GLY A 1 181 ? 10.007 2.681 -17.634 1.00 77.56 181 GLY A CA 1
ATOM 1310 C C . GLY A 1 181 ? 8.511 2.507 -17.344 1.00 77.56 181 GLY A C 1
ATOM 1311 O O . GLY A 1 181 ? 8.104 1.932 -16.337 1.00 77.56 181 GLY A O 1
ATOM 1312 N N . TRP A 1 182 ? 7.668 3.058 -18.220 1.00 81.06 182 TRP A N 1
ATOM 1313 C CA . TRP A 1 182 ? 6.208 3.044 -18.070 1.00 81.06 182 TRP A CA 1
ATOM 1314 C C . TRP A 1 182 ? 5.578 1.768 -18.642 1.00 81.06 182 TRP A C 1
ATOM 1316 O O . TRP A 1 182 ? 5.044 1.772 -19.751 1.00 81.06 182 TRP A O 1
ATOM 1326 N N . GLU A 1 183 ? 5.581 0.680 -17.871 1.00 85.38 183 GLU A N 1
ATOM 1327 C CA . GLU A 1 183 ? 4.804 -0.518 -18.211 1.00 85.38 183 GLU A CA 1
ATOM 1328 C C . GLU A 1 183 ? 3.416 -0.498 -17.567 1.00 85.38 183 GLU A C 1
ATOM 1330 O O . GLU A 1 183 ? 3.194 -0.952 -16.441 1.00 85.38 183 GLU A O 1
ATOM 1335 N N . TRP A 1 184 ? 2.440 0.014 -18.314 1.00 82.25 184 TRP A N 1
ATOM 1336 C CA . TRP A 1 184 ? 1.067 0.174 -17.834 1.00 82.25 184 TRP A CA 1
ATOM 1337 C C . TRP A 1 184 ? 0.401 -1.133 -17.395 1.00 82.25 184 TRP A C 1
ATOM 1339 O O . TRP A 1 184 ? -0.390 -1.112 -16.457 1.00 82.25 184 TRP A O 1
ATOM 1349 N N . SER A 1 185 ? 0.732 -2.272 -18.009 1.00 85.12 185 SER A N 1
ATOM 1350 C CA . SER A 1 185 ? 0.181 -3.580 -17.630 1.00 85.12 185 SER A CA 1
ATOM 1351 C C . SER A 1 185 ? 0.516 -3.947 -16.180 1.00 85.12 185 SER A C 1
ATOM 1353 O O . SER A 1 185 ? -0.378 -4.300 -15.411 1.00 85.12 185 SER A O 1
ATOM 1355 N N . VAL A 1 186 ? 1.783 -3.803 -15.786 1.00 84.75 186 VAL A N 1
ATOM 1356 C CA . VAL A 1 186 ? 2.279 -4.131 -14.442 1.00 84.75 186 VAL A CA 1
ATOM 1357 C C . VAL A 1 186 ? 1.762 -3.122 -13.414 1.00 84.75 186 VAL A C 1
ATOM 1359 O O . VAL A 1 186 ? 1.329 -3.500 -12.325 1.00 84.75 186 VAL A O 1
ATOM 1362 N N . ILE A 1 187 ? 1.729 -1.835 -13.776 1.00 84.94 187 ILE A N 1
ATOM 1363 C CA . ILE A 1 187 ? 1.202 -0.770 -12.910 1.00 84.94 187 ILE A CA 1
ATOM 1364 C C . ILE A 1 187 ? -0.288 -0.996 -12.626 1.00 84.94 187 ILE A C 1
ATOM 1366 O O . ILE A 1 187 ? -0.711 -0.925 -11.473 1.00 84.94 187 ILE A O 1
ATOM 1370 N N . ILE A 1 188 ? -1.088 -1.307 -13.651 1.00 86.00 188 ILE A N 1
ATOM 1371 C CA . ILE A 1 188 ? -2.524 -1.568 -13.491 1.00 86.00 188 ILE A CA 1
ATOM 1372 C C . ILE A 1 188 ? -2.748 -2.804 -12.617 1.00 86.00 188 ILE A C 1
ATOM 1374 O O . ILE A 1 188 ? -3.591 -2.756 -11.724 1.00 86.00 188 ILE A O 1
ATOM 1378 N N . GLN A 1 189 ? -1.980 -3.880 -12.807 1.00 85.56 189 GLN A N 1
ATOM 1379 C CA . GLN A 1 189 ? -2.068 -5.066 -11.947 1.00 85.56 189 GLN A CA 1
ATOM 1380 C C . GLN A 1 189 ? -1.773 -4.737 -10.479 1.00 85.56 189 GLN A C 1
ATOM 1382 O O . GLN A 1 189 ? -2.512 -5.178 -9.600 1.00 85.56 189 GLN A O 1
ATOM 1387 N N . ALA A 1 190 ? -0.758 -3.912 -10.205 1.00 84.44 190 ALA A N 1
ATOM 1388 C CA . ALA A 1 190 ? -0.453 -3.458 -8.850 1.00 84.44 190 ALA A CA 1
ATOM 1389 C C . ALA A 1 190 ? -1.583 -2.619 -8.244 1.00 84.44 190 ALA A C 1
ATOM 1391 O O . ALA A 1 190 ? -1.977 -2.847 -7.100 1.00 84.44 190 ALA A O 1
ATOM 1392 N N . VAL A 1 191 ? -2.148 -1.684 -9.012 1.00 85.31 191 VAL A N 1
ATOM 1393 C CA . VAL A 1 191 ? -3.282 -0.866 -8.563 1.00 85.31 191 VAL A CA 1
ATOM 1394 C C . VAL A 1 191 ? -4.498 -1.743 -8.273 1.00 85.31 191 VAL A C 1
ATOM 1396 O O . VAL A 1 191 ? -5.102 -1.608 -7.212 1.00 85.31 191 VAL A O 1
ATOM 1399 N N . VAL A 1 192 ? -4.834 -2.677 -9.165 1.00 86.69 192 VAL A N 1
ATOM 1400 C CA . VAL A 1 192 ? -5.954 -3.611 -8.978 1.00 86.69 192 VAL A CA 1
ATOM 1401 C C . VAL A 1 192 ? -5.731 -4.492 -7.749 1.00 86.69 192 VAL A C 1
ATOM 1403 O O . VAL A 1 192 ? -6.638 -4.615 -6.930 1.00 86.69 192 VAL A O 1
ATOM 1406 N N . ALA A 1 193 ? -4.530 -5.045 -7.557 1.00 83.88 193 ALA A N 1
ATOM 1407 C CA . ALA A 1 193 ? -4.200 -5.849 -6.380 1.00 83.88 193 ALA A CA 1
ATOM 1408 C C . ALA A 1 193 ? -4.342 -5.046 -5.075 1.00 83.88 193 ALA A C 1
ATOM 1410 O O . ALA A 1 193 ? -4.949 -5.525 -4.115 1.00 83.88 193 ALA A O 1
ATOM 1411 N N . CYS A 1 194 ? -3.857 -3.800 -5.051 1.00 82.19 194 CYS A N 1
ATOM 1412 C CA . CYS A 1 194 ? -4.028 -2.901 -3.910 1.00 82.19 194 CYS A CA 1
ATOM 1413 C C . CYS A 1 194 ? -5.494 -2.542 -3.657 1.00 82.19 194 CYS A C 1
ATOM 1415 O O . CYS A 1 194 ? -5.917 -2.505 -2.504 1.00 82.19 194 CYS A O 1
ATOM 1417 N N . LEU A 1 195 ? -6.281 -2.289 -4.706 1.00 83.00 195 LEU A N 1
ATOM 1418 C CA . LEU A 1 195 ? -7.705 -1.977 -4.575 1.00 83.00 195 LEU A CA 1
ATOM 1419 C C . LEU A 1 195 ? -8.504 -3.179 -4.069 1.00 83.00 195 LEU A C 1
ATOM 1421 O O . LEU A 1 195 ? -9.367 -3.001 -3.214 1.00 83.00 195 LEU A O 1
ATOM 1425 N N . ILE A 1 196 ? -8.198 -4.393 -4.535 1.00 83.62 196 ILE A N 1
ATOM 1426 C CA . ILE A 1 196 ? -8.802 -5.631 -4.025 1.00 83.62 196 ILE A CA 1
ATOM 1427 C C . ILE A 1 196 ? -8.453 -5.812 -2.546 1.00 83.62 196 ILE A C 1
ATOM 1429 O O . ILE A 1 196 ? -9.346 -6.072 -1.739 1.00 83.62 196 ILE A O 1
ATOM 1433 N N . LEU A 1 197 ? -7.182 -5.623 -2.174 1.00 79.31 197 LEU A N 1
ATOM 1434 C CA . LEU A 1 197 ? -6.741 -5.692 -0.782 1.00 79.31 197 LEU A CA 1
ATOM 1435 C C . LEU A 1 197 ? -7.481 -4.658 0.075 1.00 79.31 197 LEU A C 1
ATOM 1437 O O . LEU A 1 197 ? -8.085 -5.015 1.084 1.00 79.31 197 LEU A O 1
ATOM 1441 N N . ALA A 1 198 ? -7.493 -3.392 -0.343 1.00 75.50 198 ALA A N 1
ATOM 1442 C CA . ALA A 1 198 ? -8.190 -2.327 0.363 1.00 75.50 198 ALA A CA 1
ATOM 1443 C C . ALA A 1 198 ? -9.688 -2.638 0.498 1.00 75.50 198 ALA A C 1
ATOM 1445 O O . ALA A 1 198 ? -10.219 -2.589 1.603 1.00 75.50 198 ALA A O 1
ATOM 1446 N N . ALA A 1 199 ? -10.366 -3.036 -0.581 1.00 78.50 199 ALA A N 1
ATOM 1447 C CA . ALA A 1 199 ? -11.786 -3.376 -0.559 1.00 78.50 199 ALA A CA 1
ATOM 1448 C C . ALA A 1 199 ? -12.092 -4.550 0.383 1.00 78.50 199 ALA A C 1
ATOM 1450 O O . ALA A 1 199 ? -13.045 -4.476 1.164 1.00 78.50 199 ALA A O 1
ATOM 1451 N N . ALA A 1 200 ? -11.273 -5.605 0.363 1.00 77.31 200 ALA A N 1
ATOM 1452 C CA . ALA A 1 200 ? -11.416 -6.747 1.260 1.00 77.31 200 ALA A CA 1
ATOM 1453 C C . ALA A 1 200 ? -11.251 -6.330 2.730 1.00 77.31 200 ALA A C 1
ATOM 1455 O O . ALA A 1 200 ? -12.076 -6.684 3.574 1.00 77.31 200 ALA A O 1
ATOM 1456 N N . MET A 1 201 ? -10.238 -5.516 3.032 1.00 71.50 201 MET A N 1
ATOM 1457 C CA . MET A 1 201 ? -9.951 -5.077 4.399 1.00 71.50 201 MET A CA 1
ATOM 1458 C C . MET A 1 201 ? -10.976 -4.071 4.928 1.00 71.50 201 MET A C 1
ATOM 1460 O O . MET A 1 201 ? -11.408 -4.182 6.073 1.00 71.50 201 MET A O 1
ATOM 1464 N N . TYR A 1 202 ? -11.447 -3.145 4.092 1.00 70.19 202 TYR A N 1
ATOM 1465 C CA . TYR A 1 202 ? -12.550 -2.247 4.441 1.00 70.19 202 TYR A CA 1
ATOM 1466 C C . TYR A 1 202 ? -13.859 -3.008 4.667 1.00 70.19 202 TYR A C 1
ATOM 1468 O O . TYR A 1 202 ? -14.599 -2.690 5.598 1.00 70.19 202 TYR A O 1
ATOM 1476 N N . SER A 1 203 ? -14.141 -4.032 3.857 1.00 74.31 203 SER A N 1
ATOM 1477 C CA . SER A 1 203 ? -15.316 -4.892 4.044 1.00 74.31 203 SER A CA 1
ATOM 1478 C C . SER A 1 203 ? -15.252 -5.632 5.381 1.00 74.31 203 SER A C 1
ATOM 1480 O O . SER A 1 203 ? -16.244 -5.672 6.113 1.00 74.31 203 SER A O 1
ATOM 1482 N N . LEU A 1 204 ? -14.071 -6.146 5.741 1.00 69.25 204 LEU A N 1
ATOM 1483 C CA . LEU A 1 204 ? -13.823 -6.797 7.026 1.00 69.25 204 LEU A CA 1
ATOM 1484 C C . LEU A 1 204 ? -13.989 -5.819 8.201 1.00 69.25 204 LEU A C 1
ATOM 1486 O O . LEU A 1 204 ? -14.677 -6.137 9.170 1.00 69.25 204 LEU A O 1
ATOM 1490 N N . ALA A 1 205 ? -13.446 -4.603 8.083 1.00 64.88 205 ALA A N 1
ATOM 1491 C CA . ALA A 1 205 ? -13.564 -3.559 9.099 1.00 64.88 205 ALA A CA 1
ATOM 1492 C C . ALA A 1 205 ? -15.025 -3.131 9.322 1.00 64.88 205 ALA A C 1
ATOM 1494 O O . ALA A 1 205 ? -15.474 -2.995 10.463 1.00 64.88 205 ALA A O 1
ATOM 1495 N N . LEU A 1 206 ? -15.801 -2.975 8.243 1.00 68.38 206 LEU A N 1
ATOM 1496 C CA . LEU A 1 206 ? -17.233 -2.676 8.319 1.00 68.38 206 LEU A CA 1
ATOM 1497 C C . LEU A 1 206 ? -18.024 -3.825 8.954 1.00 68.38 206 LEU A C 1
ATOM 1499 O O . LEU A 1 206 ? -18.944 -3.577 9.736 1.00 68.38 206 LEU A O 1
ATOM 1503 N N . PHE A 1 207 ? -17.673 -5.074 8.645 1.00 68.62 207 PHE A N 1
ATOM 1504 C CA . PHE A 1 207 ? -18.281 -6.243 9.272 1.00 68.62 207 PHE A CA 1
ATOM 1505 C C . PHE A 1 207 ? -17.980 -6.292 10.777 1.00 68.62 207 PHE A C 1
ATOM 1507 O O . PHE A 1 207 ? -18.907 -6.412 11.578 1.00 68.62 207 PHE A O 1
ATOM 1514 N N . ALA A 1 208 ? -16.720 -6.097 11.175 1.00 64.44 208 ALA A N 1
ATOM 1515 C CA . ALA A 1 208 ? -16.308 -6.046 12.578 1.00 64.44 208 ALA A CA 1
ATOM 1516 C C . ALA A 1 208 ? -17.052 -4.944 13.358 1.00 64.44 208 ALA A C 1
ATOM 1518 O O . ALA A 1 208 ? -17.544 -5.180 14.465 1.00 64.44 208 ALA A O 1
ATOM 1519 N N . LEU A 1 209 ? -17.227 -3.764 12.752 1.00 64.00 209 LEU A N 1
ATOM 1520 C CA . LEU A 1 209 ? -17.980 -2.653 13.342 1.00 64.00 209 LEU A CA 1
ATOM 1521 C C . LEU A 1 209 ? -19.479 -2.976 13.510 1.00 64.00 209 LEU A C 1
ATOM 1523 O O . LEU A 1 209 ? -20.082 -2.642 14.535 1.00 64.00 209 LEU A O 1
ATOM 1527 N N . ARG A 1 210 ? -20.091 -3.654 12.528 1.00 63.84 210 ARG A N 1
ATOM 1528 C CA . ARG A 1 210 ? -21.498 -4.103 12.590 1.00 63.84 210 ARG A CA 1
ATOM 1529 C C . ARG A 1 210 ? -21.728 -5.162 13.666 1.00 63.84 210 ARG A C 1
ATOM 1531 O O . ARG A 1 210 ? -22.764 -5.145 14.323 1.00 63.84 210 ARG A O 1
ATOM 1538 N N . VAL A 1 211 ? -20.775 -6.070 13.866 1.00 59.88 211 VAL A N 1
ATOM 1539 C CA . VAL A 1 211 ? -20.858 -7.087 14.925 1.00 59.88 211 VAL A CA 1
ATOM 1540 C C . VAL A 1 211 ? -20.786 -6.437 16.309 1.00 59.88 211 VAL A C 1
ATOM 1542 O O . VAL A 1 211 ? -21.557 -6.799 17.196 1.00 59.88 211 VAL A O 1
ATOM 1545 N N . ARG A 1 212 ? -19.926 -5.427 16.491 1.00 58.78 212 ARG A N 1
ATOM 1546 C CA . ARG A 1 212 ? -19.782 -4.719 17.773 1.00 58.78 212 ARG A CA 1
ATOM 1547 C C . ARG A 1 212 ? -21.008 -3.873 18.133 1.00 58.78 212 ARG A C 1
ATOM 1549 O O . ARG A 1 212 ? -21.404 -3.843 19.289 1.00 58.78 212 ARG A O 1
ATOM 1556 N N . THR A 1 213 ? -21.656 -3.257 17.146 1.00 56.56 213 THR A N 1
ATOM 1557 C CA . THR A 1 213 ? -22.888 -2.466 17.349 1.00 56.56 213 THR A CA 1
ATOM 1558 C C . THR A 1 213 ? -24.144 -3.304 17.601 1.00 56.56 213 THR A C 1
ATOM 1560 O O . THR A 1 213 ? -25.138 -2.744 18.037 1.00 56.56 213 THR A O 1
ATOM 1563 N N . ARG A 1 214 ? -24.119 -4.624 17.363 1.00 50.19 214 ARG A N 1
ATOM 1564 C CA . ARG A 1 214 ? -25.213 -5.545 17.738 1.00 50.19 214 ARG A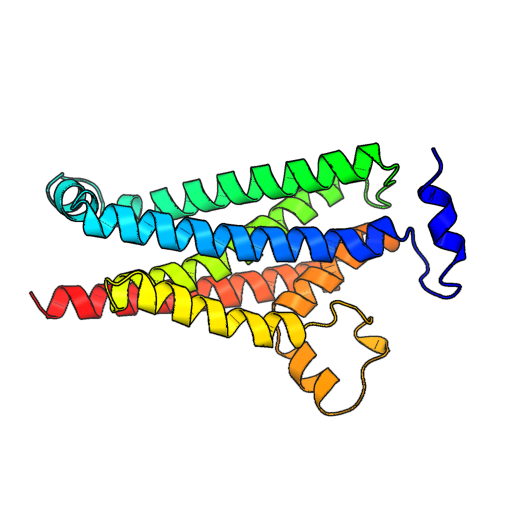 CA 1
ATOM 1565 C C . ARG A 1 214 ? -25.090 -6.120 19.154 1.00 50.19 214 ARG A C 1
ATOM 1567 O O . ARG A 1 214 ? -25.997 -6.821 19.589 1.00 50.19 214 ARG A O 1
ATOM 1574 N N . ARG A 1 215 ? -23.960 -5.901 19.833 1.00 47.88 215 ARG A N 1
ATOM 1575 C CA . ARG A 1 215 ? -23.689 -6.410 21.190 1.00 47.88 215 ARG A CA 1
ATOM 1576 C C . ARG A 1 215 ? -24.006 -5.410 22.309 1.00 47.88 215 ARG A C 1
ATOM 1578 O O . ARG A 1 215 ? -23.988 -5.825 23.462 1.00 47.88 215 ARG A O 1
ATOM 1585 N N . ASN A 1 216 ? -24.300 -4.157 21.962 1.00 40.97 216 ASN A N 1
ATOM 1586 C CA . ASN A 1 216 ? -24.822 -3.123 22.860 1.00 40.97 216 ASN A CA 1
ATOM 1587 C C . ASN A 1 216 ? -26.281 -2.843 22.511 1.00 40.97 216 ASN A C 1
ATOM 1589 O O . ASN A 1 216 ? -27.026 -2.465 23.437 1.00 40.97 216 ASN A O 1
#

Radius of gyration: 18.94 Å; Cα contacts (8 Å, |Δi|>4): 242; chains: 1; bounding box: 56×39×44 Å

Foldseek 3Di:
DPQQVCQVVDVPDQAGVLLQQLLVVLLVLLLVLLLVLLVVLLVCVVVCVLVVVVVDPDDPVCVVVVSLVVSLVVSLVSSVVSVVVSVVVPQDFPAPPVLSVLLSVLSSLQSSLSSLQLNLQCLLPSDSVSSVVSSVVVVVLSVLACNPHQLVPDDDPSNVSNVLRLSNLSSVSSSCRRRPRDDPVSSVSSNVSSVVSNVVSNVSSVVSVVVVVVVD

pLDDT: mean 70.58, std 10.8, range [40.97, 86.69]

Nearest PDB structures (foldseek):
  8i38-assembly1_B  TM=7.238E-01  e=1.193E-02  Arabidopsis thaliana
  6xjh-assembly1_A  TM=5.877E-01  e=1.642E-02  Staphylococcus aureus
  8k1o-assembly1_A  TM=6.688E-01  e=4.910E-02  Mycobacterium tuberculosis H37Rv
  5do7-assembly1_B  TM=5.322E-01  e=2.476E-02  Homo sapiens
  4pgw-assembly1_A  TM=2.356E-01  e=3.272E+00  Bacillus subtilis subsp. subtilis str. 168